Protein 5FWS (pdb70)

Solvent-accessible surface area: 13210 Å² total; per-residue (Å²): 104,84,0,12,7,16,17,2,36,32,2,120,8,93,20,45,122,5,24,121,169,92,18,108,69,6,68,82,1,45,104,1,113,135,31,77,40,10,24,132,116,51,80,138,41,96,28,13,7,16,140,29,16,61,0,10,5,32,58,30,26,1,13,8,7,0,6,42,118,114,112,73,71,58,3,48,14,93,45,23,76,2,34,20,23,52,11,7,17,62,20,121,33,138,67,39,1,2,82,36,46,62,62,97,30,117,152,0,12,0,6,56,0,0,44,51,0,48,79,91,187,39,117,27,0,0,0,18,36,0,89,11,0,46,0,0,68,25,98,46,26,138,78,51,28,133,15,43,57,52,79,2,26,44,58,0,91,34,40,116,56,4,6,0,0,5,141,18,49,0,7,0,0,40,9,97,8,3,9,65,16,27,132,25,80,53,79,47,32,19,1,10,0,0,22,0,9,28,64,2,32,57,30,81,93,2,107,3,21,0,107,4,102,57,13,61,49,0,56,0,15,18,53,24,19,49,12,130,15,66,55,0,39,0,12,0,18,13,5,122,94,112,150,48,47,22,136,17,47,22,204,45,168,21,75,164,26,43,90,13,93,42,33,25,0,18,0,51,0,67,10,24,184,125,71,83,2,44,0,0,0,0,49,0,82,2,59,148

Nearest PDB structures (foldseek):
  5fws-assembly1_A  TM=1.003E+00  e=2.140E-66  Homo sapiens
  7bzt-assembly1_E  TM=9.757E-01  e=1.439E-54  Homo sapiens
  5fwu-assembly1_A  TM=9.781E-01  e=1.259E-52  Homo sapiens
  2qql-assembly1_A  TM=8.628E-01  e=7.073E-09  Homo sapiens
  8h3u-assembly1_A  TM=4.633E-01  e=5.470E-06  Homo sapiens

Foldseek 3Di:
DQAAAQARLNHQDADQFLEPPPTAGADALCPPVVDPGHCVVPPVCQSNHDGHRGFTDRPLAAYTKGAPVVGIDHHQDPPHHHAFFPAKAFAPVVPGLADDDKDWDLQDDPLVLLVVQVVVPFFKWKFAQQTMIGGHNDPRSRVRHGDRRVQQRDARSNGRSHTGFYDRMITMGGSQAQDQEEEAADQKDKHWHHSPQPWHAAFGKGKYKQAHPPFQKKKKAWSDAKAADPQKWKFKAQQVPRHTPDIDHNPRHDDRMDMGRHRIIMIIIHHHHDDTTSTTMMMMGTHD

Structure (mmCIF, N/CA/C/O backbone):
data_5FWS
#
_entry.id   5FWS
#
_cell.length_a   50.940
_cell.length_b   50.940
_cell.length_c   188.390
_cell.angle_alpha   90.00
_cell.angle_beta   90.00
_cell.angle_gamma   120.00
#
_symmetry.space_group_name_H-M   'P 31 2 1'
#
loop_
_entity.id
_entity.type
_entity.pdbx_description
1 polymer 'KREMEN PROTEIN 1'
2 non-polymer 'SULFATE ION'
3 non-polymer 2-acetamido-2-deoxy-beta-D-glucopyranose
4 non-polymer 'CALCIUM ION'
5 water water
#
loop_
_atom_site.group_PDB
_atom_site.id
_atom_site.type_symbol
_atom_site.label_atom_id
_atom_site.label_alt_id
_atom_site.label_comp_id
_atom_site.label_asym_id
_atom_site.label_entity_id
_atom_site.label_seq_id
_atom_site.pdbx_PDB_ins_code
_atom_site.Cartn_x
_atom_site.Cartn_y
_atom_site.Cartn_z
_atom_site.occupancy
_atom_site.B_iso_or_equiv
_atom_site.auth_seq_id
_atom_site.auth_comp_id
_atom_site.auth_asym_id
_atom_site.auth_atom_id
_atom_site.pdbx_PDB_model_num
ATOM 1 N N . PRO A 1 41 ? 14.020 -15.845 -23.007 1.00 42.18 30 PRO A N 1
ATOM 2 C CA . PRO A 1 41 ? 14.891 -15.360 -21.927 1.00 37.32 30 PRO A CA 1
ATOM 3 C C . PRO A 1 41 ? 14.971 -16.405 -20.862 1.00 34.85 30 PRO A C 1
ATOM 4 O O . PRO A 1 41 ? 13.943 -16.908 -20.456 1.00 36.07 30 PRO A O 1
ATOM 8 N N . GLU A 1 42 ? 16.162 -16.694 -20.387 1.00 31.54 31 GLU A N 1
ATOM 9 C CA . GLU A 1 42 ? 16.380 -17.702 -19.364 1.00 32.45 31 GLU A CA 1
ATOM 10 C C . GLU A 1 42 ? 16.611 -17.157 -17.949 1.00 30.08 31 GLU A C 1
ATOM 11 O O . GLU A 1 42 ? 16.913 -17.962 -17.085 1.00 30.56 31 GLU A O 1
ATOM 17 N N . CYS A 1 43 ? 16.581 -15.812 -17.791 1.00 26.66 32 CYS A N 1
ATOM 18 C CA . CYS A 1 43 ? 16.929 -15.065 -16.569 1.00 26.86 32 CYS A CA 1
ATOM 19 C C . CYS A 1 43 ? 16.073 -13.869 -16.506 1.00 24.46 32 CYS A C 1
ATOM 20 O O . CYS A 1 43 ? 15.892 -13.191 -17.500 1.00 23.51 32 CYS A O 1
ATOM 23 N N . PHE A 1 44 ? 15.537 -13.615 -15.337 1.00 24.05 33 PHE A N 1
ATOM 24 C CA . PHE A 1 44 ? 14.658 -12.489 -15.119 1.00 23.20 33 PHE A CA 1
ATOM 25 C C . PHE A 1 44 ? 15.233 -11.737 -13.919 1.00 24.49 33 PHE A C 1
ATOM 26 O O . PHE A 1 44 ? 14.556 -10.932 -13.320 1.00 25.86 33 PHE A O 1
ATOM 34 N N . THR A 1 45 ? 16.441 -12.063 -13.506 1.00 22.83 34 THR A N 1
ATOM 35 C CA . THR A 1 45 ? 17.130 -11.299 -12.458 1.00 24.60 34 THR A CA 1
ATOM 36 C C . THR A 1 45 ? 18.303 -10.555 -13.046 1.00 22.30 34 THR A C 1
ATOM 37 O O . THR A 1 45 ? 18.765 -10.805 -14.153 1.00 22.07 34 THR A O 1
ATOM 41 N N . ALA A 1 46 ? 18.863 -9.640 -12.297 1.00 21.65 35 ALA A N 1
ATOM 42 C CA . ALA A 1 46 ? 19.961 -8.859 -12.870 1.00 20.18 35 ALA A CA 1
ATOM 43 C C . ALA A 1 46 ? 21.273 -9.638 -12.801 1.00 19.27 35 ALA A C 1
ATOM 44 O O . ALA A 1 46 ? 22.180 -9.327 -13.514 1.00 18.45 35 ALA A O 1
ATOM 46 N N . ASN A 1 47 ? 21.364 -10.654 -11.956 1.00 20.42 36 ASN A N 1
ATOM 47 C CA . ASN A 1 47 ? 22.636 -11.369 -11.745 1.00 20.46 36 ASN A CA 1
ATOM 48 C C . ASN A 1 47 ? 22.474 -12.804 -12.090 1.00 21.08 36 ASN A C 1
ATOM 49 O O . ASN A 1 47 ? 23.342 -13.635 -11.846 1.00 22.37 36 ASN A O 1
ATOM 54 N N . GLY A 1 48 ? 21.377 -13.120 -12.722 1.00 21.45 37 GLY A N 1
ATOM 55 C CA . GLY A 1 48 ? 21.150 -14.511 -13.182 1.00 21.55 37 GLY A CA 1
ATOM 56 C C . GLY A 1 48 ? 21.112 -15.568 -12.085 1.00 23.10 37 GLY A C 1
ATOM 57 O O . GLY A 1 48 ? 21.324 -16.708 -12.369 1.00 21.52 37 GLY A O 1
ATOM 58 N N . ALA A 1 49 ? 20.827 -15.162 -10.844 1.00 22.90 38 ALA A N 1
ATOM 59 C CA . ALA A 1 49 ? 20.613 -16.063 -9.738 1.00 25.53 38 ALA A CA 1
ATOM 60 C C . ALA A 1 49 ? 19.504 -17.095 -10.030 1.00 26.56 38 ALA A C 1
ATOM 61 O O . ALA A 1 49 ? 19.522 -18.198 -9.486 1.00 25.11 38 ALA A O 1
ATOM 63 N N . ASP A 1 50 ? 18.566 -16.714 -10.916 1.00 25.65 39 ASP A N 1
ATOM 64 C CA . ASP A 1 50 ? 17.502 -17.606 -11.333 1.00 26.70 39 ASP A CA 1
ATOM 65 C C . ASP A 1 50 ? 17.833 -18.440 -12.578 1.00 26.26 39 ASP A C 1
ATOM 66 O O . ASP A 1 50 ? 17.008 -19.229 -12.987 1.00 27.43 39 ASP A O 1
ATOM 71 N N . TYR A 1 51 ? 19.017 -18.351 -13.129 1.00 22.75 40 TYR A N 1
ATOM 72 C CA . TYR A 1 51 ? 19.332 -19.118 -14.314 1.00 24.75 40 TYR A CA 1
ATOM 73 C C . TYR A 1 51 ? 19.393 -20.637 -13.997 1.00 26.71 40 TYR A C 1
ATOM 74 O O . TYR A 1 51 ? 20.060 -21.073 -13.018 1.00 26.02 40 TYR A O 1
ATOM 83 N N . ARG A 1 52 ? 18.665 -21.406 -14.779 1.00 27.42 41 ARG A N 1
ATOM 84 C CA . ARG A 1 52 ? 18.663 -22.837 -14.604 1.00 29.24 41 ARG A CA 1
ATOM 85 C C . ARG A 1 52 ? 18.799 -23.540 -15.937 1.00 30.52 41 ARG A C 1
ATOM 86 O O . ARG A 1 52 ? 18.277 -24.641 -16.106 1.00 33.13 41 ARG A O 1
ATOM 94 N N . GLY A 1 53 ? 19.501 -22.927 -16.885 1.00 29.84 42 GLY A N 1
ATOM 95 C CA . GLY A 1 53 ? 19.719 -23.548 -18.191 1.00 31.22 42 GLY A CA 1
ATOM 96 C C . GLY A 1 53 ? 20.971 -24.427 -18.161 1.00 32.30 42 GLY A C 1
ATOM 97 O O . GLY A 1 53 ? 21.628 -24.593 -17.129 1.00 29.54 42 GLY A O 1
ATOM 98 N N . THR A 1 54 ? 21.311 -24.972 -19.308 1.00 34.85 43 THR A N 1
ATOM 99 C CA . THR A 1 54 ? 22.343 -26.018 -19.404 1.00 38.26 43 THR A CA 1
ATOM 100 C C . THR A 1 54 ? 23.674 -25.558 -19.987 1.00 37.82 43 THR A C 1
ATOM 101 O O . THR A 1 54 ? 24.433 -26.397 -20.433 1.00 40.35 43 THR A O 1
ATOM 105 N N . GLN A 1 55 ? 24.014 -24.273 -19.924 1.00 35.20 44 GLN A N 1
ATOM 106 C CA . GLN A 1 55 ? 25.327 -23.881 -20.373 1.00 36.83 44 GLN A CA 1
ATOM 107 C C . GLN A 1 55 ? 26.380 -24.318 -19.366 1.00 37.52 44 GLN A C 1
ATOM 108 O O . GLN A 1 55 ? 26.302 -24.000 -18.146 1.00 34.48 44 GLN A O 1
ATOM 114 N N . ASN A 1 56 ? 27.348 -25.070 -19.880 1.00 41.07 45 ASN A N 1
ATOM 115 C CA . ASN A 1 56 ? 28.427 -25.543 -19.069 1.00 42.60 45 ASN A CA 1
ATOM 116 C C . ASN A 1 56 ? 29.812 -25.219 -19.630 1.00 45.47 45 ASN A C 1
ATOM 117 O O . ASN A 1 56 ? 30.818 -25.898 -19.275 1.00 44.45 45 ASN A O 1
ATOM 122 N N . TRP A 1 57 ? 29.892 -24.170 -20.457 1.00 44.02 46 TRP A N 1
ATOM 123 C CA . TRP A 1 57 ? 31.199 -23.574 -20.799 1.00 45.66 46 TRP A CA 1
ATOM 124 C C . TRP A 1 57 ? 31.139 -22.145 -20.324 1.00 42.27 46 TRP A C 1
ATOM 125 O O . TRP A 1 57 ? 30.091 -21.532 -20.402 1.00 40.97 46 TRP A O 1
ATOM 136 N N . THR A 1 58 ? 32.252 -21.587 -19.865 1.00 41.62 47 THR A N 1
ATOM 137 C CA . THR A 1 58 ? 32.279 -20.156 -19.499 1.00 38.63 47 THR A CA 1
ATOM 138 C C . THR A 1 58 ? 31.901 -19.236 -20.647 1.00 39.53 47 THR A C 1
ATOM 139 O O . THR A 1 58 ? 31.386 -18.176 -20.426 1.00 40.43 47 THR A O 1
ATOM 143 N N . ALA A 1 59 ? 32.110 -19.658 -21.868 1.00 42.89 48 ALA A N 1
ATOM 144 C CA . ALA A 1 59 ? 31.678 -18.890 -23.008 1.00 47.18 48 ALA A CA 1
ATOM 145 C C . ALA A 1 59 ? 31.412 -19.887 -24.097 1.00 50.73 48 ALA A C 1
ATOM 146 O O . ALA A 1 59 ? 32.056 -20.886 -24.144 1.00 53.09 48 ALA A O 1
ATOM 148 N N . LEU A 1 60 ? 30.461 -19.609 -24.966 1.00 53.05 49 LEU A N 1
ATOM 149 C CA . LEU A 1 60 ? 30.180 -20.516 -26.058 1.00 59.73 49 LEU A CA 1
ATOM 150 C C . LEU A 1 60 ? 31.294 -20.531 -27.097 1.00 64.32 49 LEU A C 1
ATOM 151 O O . LEU A 1 60 ? 31.499 -21.529 -27.725 1.00 68.01 49 LEU A O 1
ATOM 156 N N . GLN A 1 61 ? 32.022 -19.430 -27.237 1.00 68.57 50 GLN A N 1
ATOM 157 C CA . GLN A 1 61 ? 33.214 -19.367 -28.090 1.00 75.25 50 GLN A CA 1
ATOM 158 C C . GLN A 1 61 ? 34.466 -19.095 -27.255 1.00 73.94 50 GLN A C 1
ATOM 159 O O . GLN A 1 61 ? 34.513 -18.136 -26.478 1.00 74.16 50 GLN A O 1
ATOM 165 N N . GLY A 1 62 ? 35.473 -19.933 -27.423 1.00 77.22 51 GLY A N 1
ATOM 166 C CA . GLY A 1 62 ? 36.759 -19.759 -26.755 1.00 77.60 51 GLY A CA 1
ATOM 167 C C . GLY A 1 62 ? 36.682 -19.895 -25.243 1.00 72.87 51 GLY A C 1
ATOM 168 O O . GLY A 1 62 ? 37.582 -19.435 -24.545 1.00 73.92 51 GLY A O 1
ATOM 169 N N . GLY A 1 63 ? 35.633 -20.548 -24.744 1.00 66.34 52 GLY A N 1
ATOM 170 C CA . GLY A 1 63 ? 35.440 -20.703 -23.311 1.00 60.79 52 GLY A CA 1
ATOM 171 C C . GLY A 1 63 ? 36.072 -21.935 -22.713 1.00 60.28 52 GLY A C 1
ATOM 172 O O . GLY A 1 63 ? 36.576 -22.791 -23.429 1.00 64.36 52 GLY A O 1
ATOM 173 N N . LYS A 1 64 ? 36.056 -22.028 -21.395 1.00 55.40 53 LYS A N 1
ATOM 174 C CA . LYS A 1 64 ? 36.492 -23.248 -20.721 1.00 58.83 53 LYS A CA 1
ATOM 175 C C . LYS A 1 64 ? 35.286 -24.031 -20.213 1.00 55.18 53 LYS A C 1
ATOM 176 O O . LYS A 1 64 ? 34.273 -23.429 -19.890 1.00 47.61 53 LYS A O 1
ATOM 182 N N . PRO A 1 65 ? 35.408 -25.375 -20.100 1.00 54.86 54 PRO A N 1
ATOM 183 C CA . PRO A 1 65 ? 34.303 -26.163 -19.566 1.00 52.96 54 PRO A CA 1
ATOM 184 C C . PRO A 1 65 ? 34.222 -26.040 -18.051 1.00 49.63 54 PRO A C 1
ATOM 185 O O . PRO A 1 65 ? 35.233 -25.885 -17.385 1.00 49.36 54 PRO A O 1
ATOM 189 N N . CYS A 1 66 ? 33.010 -26.128 -17.526 1.00 46.05 55 CYS A N 1
ATOM 190 C CA . CYS A 1 66 ? 32.762 -25.997 -16.104 1.00 43.92 55 CYS A CA 1
ATOM 191 C C . CYS A 1 66 ? 32.968 -27.313 -15.400 1.00 44.71 55 CYS A C 1
ATOM 192 O O . CYS A 1 66 ? 32.650 -28.357 -15.945 1.00 44.36 55 CYS A O 1
ATOM 195 N N . LEU A 1 67 ? 33.445 -27.235 -14.164 1.00 42.80 56 LEU A N 1
ATOM 196 C CA . LEU A 1 67 ? 33.419 -28.386 -13.285 1.00 44.03 56 LEU A CA 1
ATOM 197 C C . LEU A 1 67 ? 32.041 -28.760 -12.740 1.00 42.88 56 LEU A C 1
ATOM 198 O O . LEU A 1 67 ? 31.132 -27.925 -12.597 1.00 39.11 56 LEU A O 1
ATOM 203 N N . PHE A 1 68 ? 31.902 -30.025 -12.375 1.00 44.74 57 PHE A N 1
ATOM 204 C CA . PHE A 1 68 ? 30.673 -30.509 -11.770 1.00 45.08 57 PHE A CA 1
ATOM 205 C C . PHE A 1 68 ? 30.548 -30.055 -10.309 1.00 44.22 57 PHE A C 1
ATOM 206 O O . PHE A 1 68 ? 31.435 -30.283 -9.497 1.00 45.07 57 PHE A O 1
ATOM 214 N N . TRP A 1 69 ? 29.403 -29.487 -9.972 1.00 42.23 58 TRP A N 1
ATOM 215 C CA . TRP A 1 69 ? 29.105 -29.072 -8.595 1.00 42.27 58 TRP A CA 1
ATOM 216 C C . TRP A 1 69 ? 29.044 -30.196 -7.583 1.00 45.91 58 TRP A C 1
ATOM 217 O O . TRP A 1 69 ? 29.213 -29.944 -6.414 1.00 44.97 58 TRP A O 1
ATOM 228 N N . ASN A 1 70 ? 28.752 -31.420 -8.016 1.00 48.84 59 ASN A N 1
ATOM 229 C CA . ASN A 1 70 ? 28.829 -32.591 -7.112 1.00 54.34 59 ASN A CA 1
ATOM 230 C C . ASN A 1 70 ? 30.237 -33.191 -7.030 1.00 57.11 59 ASN A C 1
ATOM 231 O O . ASN A 1 70 ? 30.421 -34.296 -6.497 1.00 61.76 59 ASN A O 1
ATOM 236 N N . GLU A 1 71 ? 31.247 -32.509 -7.542 1.00 55.78 60 GLU A N 1
ATOM 237 C CA . GLU A 1 71 ? 32.603 -32.862 -7.134 1.00 59.89 60 GLU A CA 1
ATOM 238 C C . GLU A 1 71 ? 33.499 -31.711 -6.775 1.00 57.15 60 GLU A C 1
ATOM 239 O O . GLU A 1 71 ? 34.685 -31.900 -6.616 1.00 58.79 60 GLU A O 1
ATOM 245 N N . THR A 1 72 ? 32.948 -30.531 -6.555 1.00 53.40 61 THR A N 1
ATOM 246 C CA . THR A 1 72 ? 33.803 -29.395 -6.193 1.00 52.77 61 THR A CA 1
ATOM 247 C C . THR A 1 72 ? 34.007 -29.205 -4.686 1.00 54.42 61 THR A C 1
ATOM 248 O O . THR A 1 72 ? 33.797 -28.113 -4.141 1.00 51.43 61 THR A O 1
ATOM 252 N N . PHE A 1 73 ? 34.448 -30.281 -4.037 1.00 60.19 62 PHE A N 1
ATOM 253 C CA . PHE A 1 73 ? 34.531 -30.361 -2.563 1.00 64.92 62 PHE A CA 1
ATOM 254 C C . PHE A 1 73 ? 35.596 -29.473 -1.879 1.00 63.81 62 PHE A C 1
ATOM 255 O O . PHE A 1 73 ? 35.409 -29.034 -0.750 1.00 64.96 62 PHE A O 1
ATOM 263 N N . GLN A 1 74 ? 36.672 -29.162 -2.576 1.00 64.64 63 GLN A N 1
ATOM 264 C CA . GLN A 1 74 ? 37.611 -28.097 -2.136 1.00 65.13 63 GLN A CA 1
ATOM 265 C C . GLN A 1 74 ? 36.929 -26.743 -1.952 1.00 60.45 63 GLN A C 1
ATOM 266 O O . GLN A 1 74 ? 37.352 -25.877 -1.161 1.00 59.58 63 GLN A O 1
ATOM 272 N N . HIS A 1 75 ? 35.920 -26.526 -2.777 1.00 55.52 64 HIS A N 1
ATOM 273 C CA . HIS A 1 75 ? 35.384 -25.187 -2.914 1.00 51.58 64 HIS A CA 1
ATOM 274 C C . HIS A 1 75 ? 34.191 -24.960 -1.996 1.00 49.71 64 HIS A C 1
ATOM 275 O O . HIS A 1 75 ? 33.565 -25.892 -1.528 1.00 49.26 64 HIS A O 1
ATOM 282 N N . PRO A 1 76 ? 33.874 -23.702 -1.745 1.00 48.25 65 PRO A N 1
ATOM 283 C CA . PRO A 1 76 ? 32.771 -23.403 -0.863 1.00 48.47 65 PRO A CA 1
ATOM 284 C C . PRO A 1 76 ? 31.435 -23.917 -1.393 1.00 46.94 65 PRO A C 1
ATOM 285 O O . PRO A 1 76 ? 30.520 -24.231 -0.623 1.00 48.20 65 PRO A O 1
ATOM 289 N N . TYR A 1 77 ? 31.315 -23.966 -2.711 1.00 44.53 66 TYR A N 1
ATOM 290 C CA . TYR A 1 77 ? 30.040 -24.262 -3.334 1.00 43.27 66 TYR A CA 1
ATOM 291 C C . TYR A 1 77 ? 30.042 -25.644 -3.991 1.00 44.75 66 TYR A C 1
ATOM 292 O O . TYR A 1 77 ? 30.849 -25.903 -4.883 1.00 44.63 66 TYR A O 1
ATOM 301 N N . ASN A 1 78 ? 29.175 -26.533 -3.479 1.00 45.52 67 ASN A N 1
ATOM 302 C CA . ASN A 1 78 ? 29.054 -27.886 -3.983 1.00 47.59 67 ASN A CA 1
ATOM 303 C C . ASN A 1 78 ? 27.782 -28.564 -3.399 1.00 50.84 67 ASN A C 1
ATOM 304 O O . ASN A 1 78 ? 27.178 -28.049 -2.457 1.00 54.21 67 ASN A O 1
ATOM 309 N N . THR A 1 79 ? 27.394 -29.722 -3.918 1.00 52.33 68 THR A N 1
ATOM 310 C CA . THR A 1 79 ? 26.068 -30.311 -3.593 1.00 54.88 68 THR A CA 1
ATOM 311 C C . THR A 1 79 ? 25.979 -30.852 -2.151 1.00 61.96 68 THR A C 1
ATOM 312 O O . THR A 1 79 ? 24.881 -31.054 -1.612 1.00 65.86 68 THR A O 1
ATOM 316 N N . LEU A 1 80 ? 27.133 -31.083 -1.529 1.00 63.91 69 LEU A N 1
ATOM 317 C CA . LEU A 1 80 ? 27.163 -31.506 -0.162 1.00 69.28 69 LEU A CA 1
ATOM 318 C C . LEU A 1 80 ? 26.960 -30.428 0.867 1.00 71.62 69 LEU A C 1
ATOM 319 O O . LEU A 1 80 ? 26.360 -30.681 1.888 1.00 72.73 69 LEU A O 1
ATOM 324 N N . LYS A 1 81 ? 27.433 -29.220 0.612 1.00 73.42 70 LYS A N 1
ATOM 325 C CA . LYS A 1 81 ? 27.027 -28.092 1.443 1.00 78.16 70 LYS A CA 1
ATOM 326 C C . LYS A 1 81 ? 25.546 -27.709 1.158 1.00 74.00 70 LYS A C 1
ATOM 327 O O . LYS A 1 81 ? 24.839 -27.312 2.074 1.00 72.94 70 LYS A O 1
ATOM 333 N N . TYR A 1 82 ? 25.054 -27.848 -0.070 1.00 68.58 71 TYR A N 1
ATOM 334 C CA . TYR A 1 82 ? 23.670 -27.426 -0.352 1.00 69.82 71 TYR A CA 1
ATOM 335 C C . TYR A 1 82 ? 22.763 -28.556 -0.832 1.00 69.68 71 TYR A C 1
ATOM 336 O O . TYR A 1 82 ? 22.220 -28.504 -1.913 1.00 69.10 71 TYR A O 1
ATOM 345 N N . PRO A 1 83 ? 22.536 -29.560 0.024 1.00 76.52 72 PRO A N 1
ATOM 346 C CA . PRO A 1 83 ? 21.444 -30.481 -0.283 1.00 78.53 72 PRO A CA 1
ATOM 347 C C . PRO A 1 83 ? 20.178 -29.663 -0.487 1.00 79.03 72 PRO A C 1
ATOM 348 O O . PRO A 1 83 ? 20.224 -28.432 -0.324 1.00 84.43 72 PRO A O 1
ATOM 352 N N . ASN A 1 84 ? 19.066 -30.296 -0.841 1.00 78.12 73 ASN A N 1
ATOM 353 C CA . ASN A 1 84 ? 17.849 -29.533 -1.264 1.00 76.33 73 ASN A CA 1
ATOM 354 C C . ASN A 1 84 ? 18.003 -28.677 -2.545 1.00 70.50 73 ASN A C 1
ATOM 355 O O . ASN A 1 84 ? 17.172 -27.812 -2.782 1.00 69.88 73 ASN A O 1
ATOM 360 N N . GLY A 1 85 ? 19.063 -28.869 -3.326 1.00 66.59 74 GLY A N 1
ATOM 361 C CA . GLY A 1 85 ? 19.268 -28.105 -4.565 1.00 62.66 74 GLY A CA 1
ATOM 362 C C . GLY A 1 85 ? 19.301 -26.571 -4.555 1.00 58.46 74 GLY A C 1
ATOM 363 O O . GLY A 1 85 ? 19.018 -25.950 -5.584 1.00 53.50 74 GLY A O 1
ATOM 364 N N . GLU A 1 86 ? 19.706 -25.960 -3.440 1.00 59.52 75 GLU A N 1
ATOM 365 C CA . GLU A 1 86 ? 19.624 -24.498 -3.276 1.00 57.95 75 GLU A CA 1
ATOM 366 C C . GLU A 1 86 ? 20.539 -23.766 -4.280 1.00 52.58 75 GLU A C 1
ATOM 367 O O . GLU A 1 86 ? 21.648 -24.203 -4.549 1.00 50.29 75 GLU A O 1
ATOM 373 N N . GLY A 1 87 ? 20.031 -22.662 -4.823 1.00 48.16 76 GLY A N 1
ATOM 374 C CA . GLY A 1 87 ? 20.634 -21.945 -5.912 1.00 44.44 76 GLY A CA 1
ATOM 375 C C . GLY A 1 87 ? 20.840 -22.746 -7.191 1.00 42.60 76 GLY A C 1
ATOM 376 O O . GLY A 1 87 ? 21.665 -22.375 -8.048 1.00 37.81 76 GLY A O 1
ATOM 377 N N . GLY A 1 88 ? 20.114 -23.848 -7.325 1.00 42.80 77 GLY A N 1
ATOM 378 C CA . GLY A 1 88 ? 20.229 -24.701 -8.505 1.00 41.87 77 GLY A CA 1
ATOM 379 C C . GLY A 1 88 ? 21.474 -25.553 -8.661 1.00 40.49 77 GLY A C 1
ATOM 380 O O . GLY A 1 88 ? 21.818 -25.934 -9.782 1.00 37.18 77 GLY A O 1
ATOM 381 N N . LEU A 1 89 ? 22.156 -25.893 -7.564 1.00 40.54 78 LEU A N 1
ATOM 382 C CA . LEU A 1 89 ? 23.293 -26.763 -7.724 1.00 41.09 78 LEU A CA 1
ATOM 383 C C . LEU A 1 89 ? 22.725 -28.147 -7.724 1.00 44.06 78 LEU A C 1
ATOM 384 O O . LEU A 1 89 ? 21.716 -28.383 -7.079 1.00 46.32 78 LEU A O 1
ATOM 389 N N . GLY A 1 90 ? 23.366 -29.042 -8.453 1.00 44.57 79 GLY A N 1
ATOM 390 C CA . GLY A 1 90 ? 22.975 -30.447 -8.525 1.00 46.55 79 GLY A CA 1
ATOM 391 C C . GLY A 1 90 ? 24.098 -31.192 -9.216 1.00 47.50 79 GLY A C 1
ATOM 392 O O . GLY A 1 90 ? 25.266 -30.725 -9.297 1.00 44.44 79 GLY A O 1
ATOM 393 N N . GLU A 1 91 ? 23.729 -32.338 -9.753 1.00 50.27 80 GLU A N 1
ATOM 394 C CA . GLU A 1 91 ? 24.667 -33.261 -10.324 1.00 53.92 80 GLU A CA 1
ATOM 395 C C . GLU A 1 91 ? 24.902 -32.924 -11.776 1.00 50.67 80 GLU A C 1
ATOM 396 O O . GLU A 1 91 ? 24.645 -33.722 -12.662 1.00 54.61 80 GLU A O 1
ATOM 402 N N . HIS A 1 92 ? 25.462 -31.734 -11.971 1.00 47.54 81 HIS A N 1
ATOM 403 C CA . HIS A 1 92 ? 25.751 -31.180 -13.283 1.00 44.17 81 HIS A CA 1
ATOM 404 C C . HIS A 1 92 ? 26.895 -30.188 -13.171 1.00 41.36 81 HIS A C 1
ATOM 405 O O . HIS A 1 92 ? 27.360 -29.891 -12.050 1.00 39.19 81 HIS A O 1
ATOM 412 N N . ASN A 1 93 ? 27.316 -29.674 -14.338 1.00 40.59 82 ASN A N 1
ATOM 413 C CA . ASN A 1 93 ? 28.350 -28.629 -14.455 1.00 39.67 82 ASN A CA 1
ATOM 414 C C . ASN A 1 93 ? 27.848 -27.329 -15.132 1.00 36.65 82 ASN A C 1
ATOM 415 O O . ASN A 1 93 ? 28.534 -26.658 -15.898 1.00 35.45 82 ASN A O 1
ATOM 420 N N . TYR A 1 94 ? 26.614 -26.993 -14.853 1.00 36.42 83 TYR A N 1
ATOM 421 C CA . TYR A 1 94 ? 26.001 -25.865 -15.492 1.00 34.05 83 TYR A CA 1
ATOM 422 C C . TYR A 1 94 ? 26.273 -24.584 -14.730 1.00 30.83 83 TYR A C 1
ATOM 423 O O . TYR A 1 94 ? 26.334 -24.560 -13.498 1.00 28.59 83 TYR A O 1
ATOM 432 N N . CYS A 1 95 ? 26.437 -23.516 -15.478 1.00 30.21 84 CYS A N 1
ATOM 433 C CA . CYS A 1 95 ? 26.668 -22.198 -14.872 1.00 30.01 84 CYS A CA 1
ATOM 434 C C . CYS A 1 95 ? 25.548 -21.887 -13.895 1.00 26.61 84 CYS A C 1
ATOM 435 O O . CYS A 1 95 ? 24.364 -22.150 -14.193 1.00 29.19 84 CYS A O 1
ATOM 438 N N . ARG A 1 96 ? 25.912 -21.318 -12.767 1.00 23.74 85 ARG A N 1
ATOM 439 C CA . ARG A 1 96 ? 24.955 -20.988 -11.749 1.00 23.36 85 ARG A CA 1
ATOM 440 C C . ARG A 1 96 ? 25.482 -19.801 -10.942 1.00 23.17 85 ARG A C 1
ATOM 441 O O . ARG A 1 96 ? 26.646 -19.356 -11.127 1.00 22.76 85 ARG A O 1
ATOM 449 N N . ASN A 1 97 ? 24.655 -19.257 -10.065 1.00 24.16 86 ASN A N 1
ATOM 450 C CA . ASN A 1 97 ? 25.073 -18.107 -9.250 1.00 24.63 86 ASN A CA 1
ATOM 451 C C . ASN A 1 97 ? 24.485 -18.309 -7.860 1.00 26.42 86 ASN A C 1
ATOM 452 O O . ASN A 1 97 ? 23.484 -17.700 -7.483 1.00 25.93 86 ASN A O 1
ATOM 457 N N . PRO A 1 98 ? 25.094 -19.192 -7.096 1.00 28.54 87 PRO A N 1
ATOM 458 C CA . PRO A 1 98 ? 24.534 -19.531 -5.792 1.00 29.92 87 PRO A CA 1
ATOM 459 C C . PRO A 1 98 ? 24.948 -18.607 -4.637 1.00 32.23 87 PRO A C 1
ATOM 460 O O . PRO A 1 98 ? 24.332 -18.656 -3.555 1.00 34.63 87 PRO A O 1
ATOM 464 N N . ASP A 1 99 ? 25.974 -17.787 -4.831 1.00 30.32 88 ASP A N 1
ATOM 465 C CA . ASP A 1 99 ? 26.564 -16.977 -3.779 1.00 32.00 88 ASP A CA 1
ATOM 466 C C . ASP A 1 99 ? 26.278 -15.510 -3.911 1.00 31.85 88 ASP A C 1
ATOM 467 O O . ASP A 1 99 ? 27.015 -14.696 -3.383 1.00 35.03 88 ASP A O 1
ATOM 472 N N . GLY A 1 100 ? 25.323 -15.154 -4.722 1.00 31.83 89 GLY A N 1
ATOM 473 C CA . GLY A 1 100 ? 25.012 -13.747 -4.966 1.00 34.04 89 GLY A CA 1
ATOM 474 C C . GLY A 1 100 ? 26.167 -12.981 -5.576 1.00 32.88 89 GLY A C 1
ATOM 475 O O . GLY A 1 100 ? 26.521 -11.876 -5.145 1.00 31.29 89 GLY A O 1
ATOM 476 N N . ASP A 1 101 ? 26.776 -13.568 -6.582 1.00 29.79 90 ASP A N 1
ATOM 477 C CA . ASP A 1 101 ? 27.712 -12.804 -7.367 1.00 26.12 90 ASP A CA 1
ATOM 478 C C . ASP A 1 101 ? 26.876 -12.072 -8.420 1.00 25.17 90 ASP A C 1
ATOM 479 O O . ASP A 1 101 ? 25.606 -12.130 -8.405 1.00 24.48 90 ASP A O 1
ATOM 484 N N . VAL A 1 102 ? 27.559 -11.373 -9.317 1.00 22.29 91 VAL A N 1
ATOM 485 C CA . VAL A 1 102 ? 26.910 -10.413 -10.212 1.00 20.36 91 VAL A CA 1
ATOM 486 C C . VAL A 1 102 ? 26.422 -11.077 -11.463 1.00 20.23 91 VAL A C 1
ATOM 487 O O . VAL A 1 102 ? 25.725 -10.431 -12.217 1.00 17.15 91 VAL A O 1
ATOM 491 N N . SER A 1 103 ? 26.767 -12.334 -11.658 1.00 19.02 92 SER A N 1
ATOM 492 C CA . SER A 1 103 ? 26.436 -13.048 -12.840 1.00 22.16 92 SER A CA 1
ATOM 493 C C . SER A 1 103 ? 26.698 -14.501 -12.577 1.00 21.76 92 SER A C 1
ATOM 494 O O . SER A 1 103 ? 27.450 -14.828 -11.627 1.00 21.10 92 SER A O 1
ATOM 497 N N . PRO A 1 104 ? 26.066 -15.392 -13.381 1.00 21.61 93 PRO A N 1
ATOM 498 C CA . PRO A 1 104 ? 26.393 -16.785 -13.238 1.00 22.37 93 PRO A CA 1
ATOM 499 C C . PRO A 1 104 ? 27.857 -17.079 -13.571 1.00 24.02 93 PRO A C 1
ATOM 500 O O . PRO A 1 104 ? 28.516 -16.283 -14.274 1.00 24.05 93 PRO A O 1
ATOM 504 N N . TRP A 1 105 ? 28.334 -18.213 -13.038 1.00 23.38 94 TRP A N 1
ATOM 505 C CA . TRP A 1 105 ? 29.740 -18.548 -13.067 1.00 25.01 94 TRP A CA 1
ATOM 506 C C . TRP A 1 105 ? 29.909 -20.015 -12.861 1.00 25.75 94 TRP A C 1
ATOM 507 O O . TRP A 1 105 ? 28.967 -20.702 -12.567 1.00 25.87 94 TRP A O 1
ATOM 518 N N . CYS A 1 106 ? 31.104 -20.523 -13.046 1.00 28.99 95 CYS A N 1
ATOM 519 C CA . CYS A 1 106 ? 31.366 -21.900 -12.650 1.00 30.99 95 CYS A CA 1
ATOM 520 C C . CYS A 1 106 ? 32.802 -22.092 -12.319 1.00 33.75 95 CYS A C 1
ATOM 521 O O . CYS A 1 106 ? 33.694 -21.264 -12.693 1.00 32.57 95 CYS A O 1
ATOM 524 N N . TYR A 1 107 ? 33.047 -23.176 -11.579 1.00 33.42 96 TYR A N 1
ATOM 525 C CA . TYR A 1 107 ? 34.421 -23.558 -11.275 1.00 35.96 96 TYR A CA 1
ATOM 526 C C . TYR A 1 107 ? 35.051 -24.115 -12.533 1.00 37.68 96 TYR A C 1
ATOM 527 O O . TYR A 1 107 ? 34.406 -24.780 -13.321 1.00 38.90 96 TYR A O 1
ATOM 536 N N . VAL A 1 108 ? 36.279 -23.692 -12.766 1.00 38.88 97 VAL A N 1
ATOM 537 C CA . VAL A 1 108 ? 37.090 -24.225 -13.817 1.00 41.42 97 VAL A CA 1
ATOM 538 C C . VAL A 1 108 ? 38.358 -24.741 -13.137 1.00 42.85 97 VAL A C 1
ATOM 539 O O . VAL A 1 108 ? 38.978 -25.502 -13.748 1.00 44.16 97 VAL A O 1
ATOM 543 N N . GLY A 1 114 ? 46.358 -19.195 -9.771 1.00 74.32 103 GLY A N 1
ATOM 544 C CA . GLY A 1 114 ? 45.109 -19.917 -9.620 1.00 72.49 103 GLY A CA 1
ATOM 545 C C . GLY A 1 114 ? 43.850 -19.124 -9.965 1.00 69.17 103 GLY A C 1
ATOM 546 O O . GLY A 1 114 ? 43.322 -18.360 -9.137 1.00 67.68 103 GLY A O 1
ATOM 547 N N . VAL A 1 115 ? 43.344 -19.311 -11.186 1.00 67.45 104 VAL A N 1
ATOM 548 C CA . VAL A 1 115 ? 41.993 -18.840 -11.506 1.00 65.69 104 VAL A CA 1
ATOM 549 C C . VAL A 1 115 ? 41.104 -20.071 -11.512 1.00 62.99 104 VAL A C 1
ATOM 550 O O . VAL A 1 115 ? 41.097 -20.852 -12.445 1.00 66.67 104 VAL A O 1
ATOM 554 N N . TYR A 1 116 ? 40.343 -20.255 -10.468 1.00 57.24 105 TYR A N 1
ATOM 555 C CA . TYR A 1 116 ? 39.745 -21.516 -10.336 1.00 54.69 105 TYR A CA 1
ATOM 556 C C . TYR A 1 116 ? 38.257 -21.344 -10.662 1.00 46.80 105 TYR A C 1
ATOM 557 O O . TYR A 1 116 ? 37.553 -22.336 -10.785 1.00 42.80 105 TYR A O 1
ATOM 566 N N . TRP A 1 117 ? 37.779 -20.109 -10.876 1.00 43.18 106 TRP A N 1
ATOM 567 C CA . TRP A 1 117 ? 36.421 -19.952 -11.392 1.00 39.07 106 TRP A CA 1
ATOM 568 C C . TRP A 1 117 ? 36.309 -18.757 -12.287 1.00 38.62 106 TRP A C 1
ATOM 569 O O . TRP A 1 117 ? 37.057 -17.813 -12.178 1.00 39.28 106 TRP A O 1
ATOM 580 N N . LYS A 1 118 ? 35.307 -18.793 -13.142 1.00 37.58 107 LYS A N 1
ATOM 581 C CA . LYS A 1 118 ? 35.083 -17.710 -14.062 1.00 37.02 107 LYS A CA 1
ATOM 582 C C . LYS A 1 118 ? 33.600 -17.451 -14.266 1.00 31.08 107 LYS A C 1
ATOM 583 O O . LYS A 1 118 ? 32.776 -18.347 -14.149 1.00 29.27 107 LYS A O 1
ATOM 589 N N . TYR A 1 119 ? 33.278 -16.213 -14.586 1.00 29.58 108 TYR A N 1
ATOM 590 C CA . TYR A 1 119 ? 31.908 -15.883 -15.001 1.00 28.19 108 TYR A CA 1
ATOM 591 C C . TYR A 1 119 ? 31.604 -16.533 -16.327 1.00 28.79 108 TYR A C 1
ATOM 592 O O . TYR A 1 119 ? 32.457 -16.648 -17.172 1.00 31.91 108 TYR A O 1
ATOM 601 N N . CYS A 1 120 ? 30.347 -16.892 -16.515 1.00 27.60 109 CYS A N 1
ATOM 602 C CA . CYS A 1 120 ? 29.877 -17.398 -17.786 1.00 29.72 109 CYS A CA 1
ATOM 603 C C . CYS A 1 120 ? 29.201 -16.286 -18.568 1.00 29.52 109 CYS A C 1
ATOM 604 O O . CYS A 1 120 ? 28.461 -15.504 -18.034 1.00 28.98 109 CYS A O 1
ATOM 607 N N . GLU A 1 121 ? 29.423 -16.313 -19.852 1.00 32.16 110 GLU A N 1
ATOM 608 C CA . GLU A 1 121 ? 28.867 -15.350 -20.728 1.00 35.34 110 GLU A CA 1
ATOM 609 C C . GLU A 1 121 ? 27.762 -16.093 -21.398 1.00 33.66 110 GLU A C 1
ATOM 610 O O . GLU A 1 121 ? 27.989 -16.916 -22.259 1.00 33.70 110 GLU A O 1
ATOM 616 N N . ILE A 1 122 ? 26.543 -15.825 -20.974 1.00 31.35 111 ILE A N 1
ATOM 617 C CA . ILE A 1 122 ? 25.386 -16.626 -21.405 1.00 31.76 111 ILE A CA 1
ATOM 618 C C . ILE A 1 122 ? 24.447 -15.674 -22.140 1.00 32.03 111 ILE A C 1
ATOM 619 O O . ILE A 1 122 ? 23.710 -14.888 -21.540 1.00 28.79 111 ILE A O 1
ATOM 624 N N . PRO A 1 123 ? 24.447 -15.732 -23.452 1.00 36.62 112 PRO A N 1
ATOM 625 C CA . PRO A 1 123 ? 23.638 -14.776 -24.209 1.00 38.07 112 PRO A CA 1
ATOM 626 C C . PRO A 1 123 ? 22.163 -14.707 -23.839 1.00 35.13 112 PRO A C 1
ATOM 627 O O . PRO A 1 123 ? 21.623 -13.618 -23.726 1.00 36.06 112 PRO A O 1
ATOM 631 N N . ALA A 1 124 ? 21.521 -15.840 -23.586 1.00 35.66 113 ALA A N 1
ATOM 632 C CA . ALA A 1 124 ? 20.089 -15.850 -23.183 1.00 35.79 113 ALA A CA 1
ATOM 633 C C . ALA A 1 124 ? 19.810 -15.422 -21.780 1.00 33.60 113 ALA A C 1
ATOM 634 O O . ALA A 1 124 ? 18.646 -15.243 -21.391 1.00 34.31 113 ALA A O 1
ATOM 636 N N . CYS A 1 125 ? 20.850 -15.257 -20.986 1.00 28.17 114 CYS A N 1
ATOM 637 C CA . CYS A 1 125 ? 20.634 -14.877 -19.631 1.00 28.77 114 CYS A CA 1
ATOM 638 C C . CYS A 1 125 ? 20.827 -13.397 -19.553 1.00 26.84 114 CYS A C 1
ATOM 639 O O . CYS A 1 125 ? 21.883 -12.894 -19.178 1.00 26.04 114 CYS A O 1
ATOM 642 N N . GLN A 1 126 ? 19.774 -12.666 -19.804 1.00 23.61 115 GLN A N 1
ATOM 643 C CA . GLN A 1 126 ? 19.876 -11.203 -19.756 1.00 22.30 115 GLN A CA 1
ATOM 644 C C . GLN A 1 126 ? 18.467 -10.779 -19.483 1.00 21.54 115 GLN A C 1
ATOM 645 O O . GLN A 1 126 ? 17.579 -10.961 -20.294 1.00 20.87 115 GLN A O 1
ATOM 651 N N . MET A 1 127 ? 18.240 -10.241 -18.318 1.00 18.83 116 MET A N 1
ATOM 652 C CA . MET A 1 127 ? 16.842 -10.026 -17.988 1.00 21.09 116 MET A CA 1
ATOM 653 C C . MET A 1 127 ? 16.195 -9.036 -18.967 1.00 21.04 116 MET A C 1
ATOM 654 O O . MET A 1 127 ? 16.798 -8.013 -19.330 1.00 21.64 116 MET A O 1
ATOM 659 N N . PRO A 1 128 ? 14.929 -9.265 -19.338 1.00 23.08 117 PRO A N 1
ATOM 660 C CA . PRO A 1 128 ? 14.187 -8.242 -20.054 1.00 24.15 117 PRO A CA 1
ATOM 661 C C . PRO A 1 128 ? 14.260 -6.837 -19.414 1.00 23.44 117 PRO A C 1
ATOM 662 O O . PRO A 1 128 ? 14.112 -6.667 -18.223 1.00 23.41 117 PRO A O 1
ATOM 666 N N . GLY A 1 129 ? 14.560 -5.833 -20.200 1.00 19.17 118 GLY A N 1
ATOM 667 C CA . GLY A 1 129 ? 14.926 -4.499 -19.714 1.00 18.73 118 GLY A CA 1
ATOM 668 C C . GLY A 1 129 ? 16.380 -4.192 -19.426 1.00 18.11 118 GLY A C 1
ATOM 669 O O . GLY A 1 129 ? 16.660 -3.050 -19.226 1.00 18.26 118 GLY A O 1
ATOM 670 N N . ASN A 1 130 ? 17.291 -5.190 -19.331 1.00 17.65 119 ASN A N 1
ATOM 671 C CA . ASN A 1 130 ? 18.734 -4.969 -19.384 1.00 18.49 119 ASN A CA 1
ATOM 672 C C . ASN A 1 130 ? 19.032 -5.032 -20.878 1.00 18.51 119 ASN A C 1
ATOM 673 O O . ASN A 1 130 ? 18.832 -6.063 -21.517 1.00 17.22 119 ASN A O 1
ATOM 678 N N . LEU A 1 131 ? 19.366 -3.875 -21.423 1.00 19.11 120 LEU A N 1
ATOM 679 C CA . LEU A 1 131 ? 19.522 -3.711 -22.855 1.00 20.67 120 LEU A CA 1
ATOM 680 C C . LEU A 1 131 ? 20.926 -4.053 -23.334 1.00 21.22 120 LEU A C 1
ATOM 681 O O . LEU A 1 131 ? 21.223 -4.059 -24.551 1.00 21.35 120 LEU A O 1
ATOM 686 N N . GLY A 1 132 ? 21.816 -4.264 -22.383 1.00 18.96 121 GLY A N 1
ATOM 687 C CA . GLY A 1 132 ? 23.151 -4.713 -22.653 1.00 20.15 121 GLY A CA 1
ATOM 688 C C . GLY A 1 132 ? 24.282 -3.928 -21.998 1.00 18.27 121 GLY A C 1
ATOM 689 O O . GLY A 1 132 ? 24.065 -2.964 -21.281 1.00 20.19 121 GLY A O 1
ATOM 690 N N . CYS A 1 133 ? 25.488 -4.353 -22.312 1.00 18.46 122 CYS A N 1
ATOM 691 C CA . CYS A 1 133 ? 26.728 -3.745 -21.914 1.00 18.34 122 CYS A CA 1
ATOM 692 C C . CYS A 1 133 ? 27.333 -3.111 -23.128 1.00 18.60 122 CYS A C 1
ATOM 693 O O . CYS A 1 133 ? 27.503 -3.773 -24.155 1.00 19.83 122 CYS A O 1
ATOM 696 N N . TYR A 1 134 ? 27.681 -1.836 -23.010 1.00 18.84 123 TYR A N 1
ATOM 697 C CA . TYR A 1 134 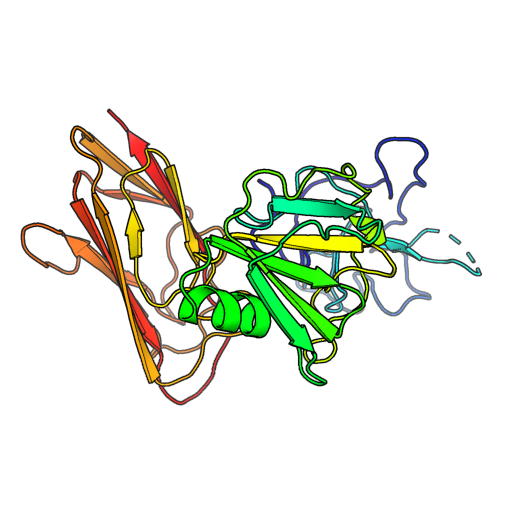? 28.189 -1.049 -24.110 1.00 19.83 123 TYR A CA 1
ATOM 698 C C . TYR A 1 134 ? 29.461 -0.304 -23.731 1.00 20.30 123 TYR A C 1
ATOM 699 O O . TYR A 1 134 ? 29.749 -0.066 -22.568 1.00 19.86 123 TYR A O 1
ATOM 708 N N . LYS A 1 135 ? 30.243 0.003 -24.748 1.00 20.66 124 LYS A N 1
ATOM 709 C CA . LYS A 1 135 ? 31.533 0.718 -24.610 1.00 23.13 124 LYS A CA 1
ATOM 710 C C . LYS A 1 135 ? 31.210 2.214 -24.420 1.00 24.40 124 LYS A C 1
ATOM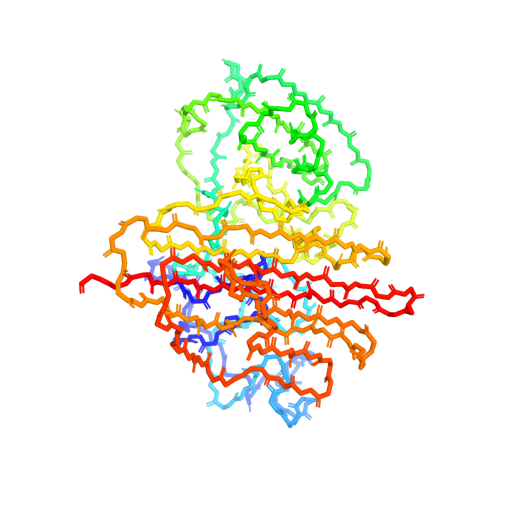 711 O O . LYS A 1 135 ? 30.187 2.710 -24.901 1.00 24.21 124 LYS A O 1
ATOM 717 N N . ASP A 1 136 ? 32.035 2.888 -23.638 1.00 26.23 125 ASP A N 1
ATOM 718 C CA . ASP A 1 136 ? 31.915 4.331 -23.412 1.00 29.71 125 ASP A CA 1
ATOM 719 C C . ASP A 1 136 ? 33.270 4.928 -23.656 1.00 32.97 125 ASP A C 1
ATOM 720 O O . ASP A 1 136 ? 34.147 4.787 -22.856 1.00 35.15 125 ASP A O 1
ATOM 725 N N . HIS A 1 137 ? 33.429 5.630 -24.763 1.00 33.99 126 HIS A N 1
ATOM 726 C CA . HIS A 1 137 ? 34.727 6.133 -25.170 1.00 38.71 126 HIS A CA 1
ATOM 727 C C . HIS A 1 137 ? 34.823 7.587 -24.891 1.00 41.52 126 HIS A C 1
ATOM 728 O O . HIS A 1 137 ? 35.711 8.239 -25.369 1.00 46.49 126 HIS A O 1
ATOM 735 N N . GLY A 1 138 ? 33.854 8.143 -24.216 1.00 43.18 127 GLY A N 1
ATOM 736 C CA . GLY A 1 138 ? 34.131 9.387 -23.595 1.00 49.05 127 GLY A CA 1
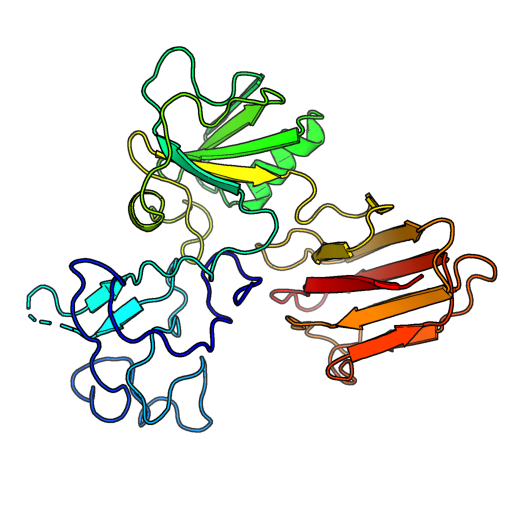ATOM 737 C C . GLY A 1 138 ? 33.364 10.598 -24.023 1.00 52.43 127 GLY A C 1
ATOM 738 O O . GLY A 1 138 ? 32.735 11.231 -23.191 1.00 61.14 127 GLY A O 1
ATOM 739 N N . ASN A 1 139 ? 33.444 11.000 -25.268 1.00 53.56 128 ASN A N 1
ATOM 740 C CA . ASN A 1 139 ? 32.919 12.321 -25.610 1.00 58.31 128 ASN A CA 1
ATOM 741 C C . ASN A 1 139 ? 32.401 12.316 -26.999 1.00 56.66 128 ASN A C 1
ATOM 742 O O . ASN A 1 139 ? 33.200 12.329 -27.898 1.00 59.56 128 ASN A O 1
ATOM 747 N N . PRO A 1 140 ? 31.097 12.346 -27.214 1.00 54.56 129 PRO A N 1
ATOM 748 C CA . PRO A 1 140 ? 30.108 12.374 -26.161 1.00 53.38 129 PRO A CA 1
ATOM 749 C C . PRO A 1 140 ? 29.841 11.015 -25.620 1.00 48.66 129 PRO A C 1
ATOM 750 O O . PRO A 1 140 ? 30.081 10.007 -26.315 1.00 46.30 129 PRO A O 1
ATOM 754 N N . PRO A 1 141 ? 29.302 10.979 -24.400 1.00 46.44 130 PRO A N 1
ATOM 755 C CA . PRO A 1 141 ? 28.942 9.739 -23.787 1.00 41.50 130 PRO A CA 1
ATOM 756 C C . PRO A 1 141 ? 27.767 9.073 -24.439 1.00 37.83 130 PRO A C 1
ATOM 757 O O . PRO A 1 141 ? 27.054 9.686 -25.222 1.00 37.32 130 PRO A O 1
ATOM 761 N N . PRO A 1 142 ? 27.566 7.806 -24.091 1.00 33.06 131 PRO A N 1
ATOM 762 C CA . PRO A 1 142 ? 26.505 7.014 -24.694 1.00 31.65 131 PRO A CA 1
ATOM 763 C C . PRO A 1 142 ? 25.132 7.555 -24.334 1.00 32.03 131 PRO A C 1
ATOM 764 O O . PRO A 1 142 ? 24.251 7.545 -25.177 1.00 32.97 131 PRO A O 1
ATOM 768 N N . LEU A 1 143 ? 24.942 8.067 -23.115 1.00 30.16 132 LEU A N 1
ATOM 769 C CA . LEU A 1 143 ? 23.712 8.757 -22.762 1.00 31.68 132 LEU A CA 1
ATOM 770 C C . LEU A 1 143 ? 24.063 10.193 -22.383 1.00 34.82 132 LEU A C 1
ATOM 771 O O . LEU A 1 143 ? 25.000 10.429 -21.604 1.00 33.18 132 LEU A O 1
ATOM 776 N N . THR A 1 144 ? 23.319 11.159 -22.927 1.00 38.41 133 THR A N 1
ATOM 777 C CA . THR A 1 144 ? 23.661 12.580 -22.786 1.00 43.31 133 THR A CA 1
ATOM 778 C C . THR A 1 144 ? 22.739 13.456 -21.944 1.00 46.60 133 THR A C 1
ATOM 779 O O . THR A 1 144 ? 22.751 14.693 -22.082 1.00 51.21 133 THR A O 1
ATOM 783 N N . GLY A 1 145 ? 21.917 12.862 -21.097 1.00 45.42 134 GLY A N 1
ATOM 784 C CA . GLY A 1 145 ? 20.850 13.624 -20.480 1.00 48.23 134 GLY A CA 1
ATOM 785 C C . GLY A 1 145 ? 21.297 14.214 -19.169 1.00 51.34 134 GLY A C 1
ATOM 786 O O . GLY A 1 145 ? 21.128 15.405 -18.908 1.00 60.61 134 GLY A O 1
ATOM 787 N N . THR A 1 146 ? 21.847 13.390 -1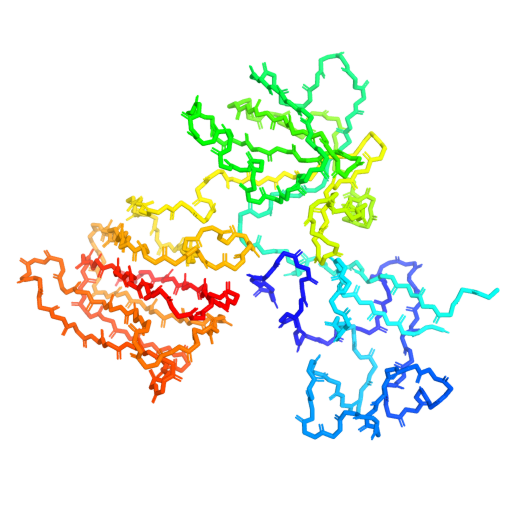8.319 1.00 49.61 135 THR A N 1
ATOM 788 C CA . THR A 1 146 ? 22.209 13.838 -17.008 1.00 51.29 135 THR A CA 1
ATOM 789 C C . THR A 1 146 ? 22.967 12.730 -16.387 1.00 45.68 135 THR A C 1
ATOM 790 O O . THR A 1 146 ? 23.050 11.682 -16.969 1.00 43.74 135 THR A O 1
ATOM 794 N N . SER A 1 147 ? 23.517 12.984 -15.209 1.00 43.42 136 SER A N 1
ATOM 795 C CA . SER A 1 147 ? 24.411 12.053 -14.551 1.00 40.74 136 SER A CA 1
ATOM 796 C C . SER A 1 147 ? 24.558 12.403 -13.093 1.00 43.06 136 SER A C 1
ATOM 797 O O . SER A 1 147 ? 24.327 13.522 -12.683 1.00 46.70 136 SER A O 1
ATOM 800 N N . LYS A 1 148 ? 24.957 11.435 -12.313 1.00 41.51 137 LYS A N 1
ATOM 801 C CA . LYS A 1 148 ? 25.331 11.642 -10.926 1.00 43.04 137 LYS A CA 1
ATOM 802 C C . LYS A 1 148 ? 26.254 10.491 -10.580 1.00 39.26 137 LYS A C 1
ATOM 803 O O . LYS A 1 148 ? 26.350 9.537 -11.345 1.00 34.77 137 LYS A O 1
ATOM 809 N N . THR A 1 149 ? 26.874 10.584 -9.417 1.00 39.80 138 THR A N 1
ATOM 810 C CA . THR A 1 149 ? 27.749 9.570 -8.837 1.00 39.55 138 THR A CA 1
ATOM 811 C C . THR A 1 149 ? 27.176 9.311 -7.434 1.00 43.06 138 THR A C 1
ATOM 812 O O . THR A 1 149 ? 26.521 10.192 -6.858 1.00 44.46 138 THR A O 1
ATOM 816 N N . SER A 1 150 ? 27.337 8.095 -6.918 1.00 41.67 139 SER A N 1
ATOM 817 C CA . SER A 1 150 ? 26.791 7.760 -5.616 1.00 43.06 139 SER A CA 1
ATOM 818 C C . SER A 1 150 ? 27.602 6.599 -5.098 1.00 41.82 139 SER A C 1
ATOM 819 O O . SER A 1 150 ? 27.883 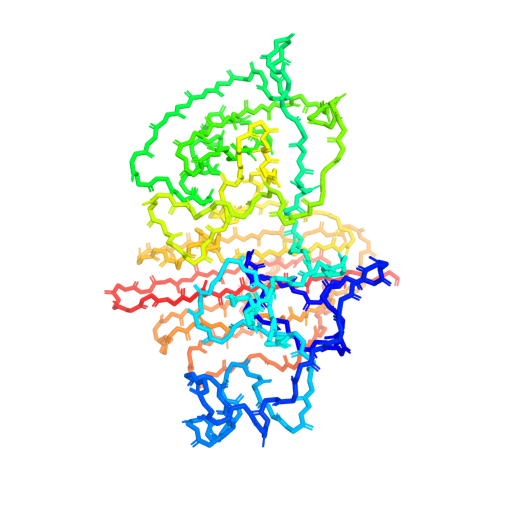5.632 -5.794 1.00 37.78 139 SER A O 1
ATOM 822 N N . ASN A 1 151 ? 27.998 6.753 -3.863 1.00 44.65 140 ASN A N 1
ATOM 823 C CA . ASN A 1 151 ? 28.652 5.700 -3.108 1.00 46.35 140 ASN A CA 1
ATOM 824 C C . ASN A 1 151 ? 27.740 4.537 -2.757 1.00 42.59 140 ASN A C 1
ATOM 825 O O . ASN A 1 151 ? 28.221 3.520 -2.311 1.00 39.99 140 ASN A O 1
ATOM 830 N N . LYS A 1 152 ? 26.445 4.662 -3.016 1.00 40.54 141 LYS A N 1
ATOM 831 C CA . LYS A 1 152 ? 25.535 3.581 -2.728 1.00 40.74 141 LYS A CA 1
ATOM 832 C C . LYS A 1 152 ? 24.780 3.197 -3.983 1.00 35.82 141 LYS A C 1
ATOM 833 O O . LYS A 1 152 ? 23.651 2.686 -3.912 1.00 33.17 141 LYS A O 1
ATOM 839 N N . LEU A 1 153 ? 25.375 3.452 -5.150 1.00 32.83 142 LEU A N 1
ATOM 840 C CA . LEU A 1 153 ? 24.638 3.181 -6.343 1.00 29.87 142 LEU A CA 1
ATOM 841 C C . LEU A 1 153 ? 24.162 1.722 -6.431 1.00 27.41 142 LEU A C 1
ATOM 842 O O . LEU A 1 153 ? 24.896 0.802 -6.170 1.00 27.83 142 LEU A O 1
ATOM 847 N N . THR A 1 154 ? 22.904 1.539 -6.815 1.00 26.58 143 THR A N 1
ATOM 848 C CA . THR A 1 154 ? 22.426 0.272 -7.328 1.00 25.65 143 THR A CA 1
ATOM 849 C C . THR A 1 154 ? 21.782 0.504 -8.673 1.00 23.36 143 THR A C 1
ATOM 850 O O . THR A 1 154 ? 21.529 1.633 -9.096 1.00 24.09 143 THR A O 1
ATOM 854 N N . ILE A 1 155 ? 21.457 -0.590 -9.326 1.00 22.40 144 ILE A N 1
ATOM 855 C CA . ILE A 1 155 ? 20.814 -0.531 -10.632 1.00 21.23 144 ILE A CA 1
ATOM 856 C C . ILE A 1 155 ? 19.529 0.275 -10.496 1.00 22.25 144 ILE A C 1
ATOM 857 O O . ILE A 1 155 ? 19.263 1.198 -11.296 1.00 21.53 144 ILE A O 1
ATOM 862 N N . GLN A 1 156 ? 18.742 -0.077 -9.483 1.00 22.97 145 GLN A N 1
ATOM 863 C CA . GLN A 1 156 ? 17.504 0.613 -9.292 1.00 24.66 145 GLN A CA 1
ATOM 864 C C . GLN A 1 156 ? 17.684 2.039 -8.818 1.00 25.92 145 GLN A C 1
ATOM 865 O O . GLN A 1 156 ? 16.930 2.910 -9.250 1.00 27.58 145 GLN A O 1
ATOM 871 N N . THR A 1 157 ? 18.663 2.352 -7.975 1.00 26.58 146 THR A N 1
ATOM 872 C CA . THR A 1 157 ? 18.777 3.766 -7.622 1.00 27.42 146 THR A CA 1
ATOM 873 C C . THR A 1 157 ? 19.155 4.585 -8.829 1.00 26.49 146 THR A C 1
ATOM 874 O O . THR A 1 157 ? 18.728 5.752 -9.014 1.00 27.26 146 THR A O 1
ATOM 878 N N . CYS A 1 158 ? 19.911 3.997 -9.724 1.00 24.46 147 CYS A N 1
ATOM 879 C CA . CYS A 1 158 ? 20.208 4.724 -10.965 1.00 24.03 147 CYS A CA 1
ATOM 880 C C . CYS A 1 158 ? 18.939 4.854 -11.841 1.00 23.91 147 CYS A C 1
ATOM 881 O O . CYS A 1 158 ? 18.568 5.952 -12.284 1.00 25.42 147 CYS A O 1
ATOM 884 N N . ILE A 1 159 ? 18.258 3.729 -12.038 1.00 22.84 148 ILE A N 1
ATOM 885 C CA . ILE A 1 159 ? 17.069 3.687 -12.852 1.00 22.90 148 ILE A CA 1
ATOM 886 C C . ILE A 1 159 ? 16.098 4.717 -12.296 1.00 25.15 148 ILE A C 1
ATOM 887 O O . ILE A 1 159 ? 15.450 5.461 -13.032 1.00 25.56 148 ILE A O 1
ATOM 892 N N . SER A 1 160 ? 15.989 4.750 -10.977 1.00 26.17 149 SER A N 1
ATOM 893 C CA . SER A 1 160 ? 15.013 5.583 -10.330 1.00 28.15 149 SER A CA 1
ATOM 894 C C . SER A 1 160 ? 15.283 7.084 -10.499 1.00 29.08 149 SER A C 1
ATOM 895 O O . SER A 1 160 ? 14.386 7.868 -10.793 1.00 30.64 149 SER A O 1
ATOM 898 N N . PHE A 1 161 ? 16.534 7.462 -10.362 1.00 28.98 150 PHE A N 1
ATOM 899 C CA . PHE A 1 161 ? 17.024 8.787 -10.629 1.00 30.55 150 PHE A CA 1
ATOM 900 C C . PHE A 1 161 ? 16.737 9.228 -12.040 1.00 29.12 150 PHE A C 1
ATOM 901 O O . PHE A 1 161 ? 16.303 10.321 -12.280 1.00 31.63 150 PHE A O 1
ATOM 909 N N . CYS A 1 162 ? 16.995 8.390 -12.997 1.00 27.36 151 CYS A N 1
ATOM 910 C CA . CYS A 1 162 ? 16.729 8.772 -14.395 1.00 27.79 151 CYS A CA 1
ATOM 911 C C . CYS A 1 162 ? 15.219 8.876 -14.743 1.00 28.17 151 CYS A C 1
ATOM 912 O O . CYS A 1 162 ? 14.764 9.812 -15.448 1.00 28.75 151 CYS A O 1
ATOM 915 N N . ARG A 1 163 ? 14.464 7.903 -14.249 1.00 27.99 152 ARG A N 1
ATOM 916 C CA . ARG A 1 163 ? 13.020 7.859 -14.433 1.00 29.48 152 ARG A CA 1
ATOM 917 C C . ARG A 1 163 ? 12.361 9.115 -13.912 1.00 32.65 152 ARG A C 1
ATOM 918 O O . ARG A 1 163 ? 11.484 9.717 -14.552 1.00 34.05 152 ARG A O 1
ATOM 926 N N . SER A 1 164 ? 12.762 9.500 -12.719 1.00 35.05 153 SER A N 1
ATOM 927 C CA . SER A 1 164 ? 12.291 10.720 -12.087 1.00 39.92 153 SER A CA 1
ATOM 928 C C . SER A 1 164 ? 12.397 11.895 -12.946 1.00 42.62 153 SER A C 1
ATOM 929 O O . SER A 1 164 ? 11.598 12.815 -12.824 1.00 45.96 153 SER A O 1
ATOM 932 N N . GLN A 1 165 ? 13.512 11.951 -13.651 1.00 41.70 154 GLN A N 1
ATOM 933 C CA . GLN A 1 165 ? 13.842 13.077 -14.478 1.00 45.56 154 GLN A CA 1
ATOM 934 C C . GLN A 1 165 ? 13.264 12.848 -15.865 1.00 42.99 154 GLN A C 1
ATOM 935 O O . GLN A 1 165 ? 13.571 13.599 -16.733 1.00 44.90 154 GLN A O 1
ATOM 941 N N . ARG A 1 166 ? 12.445 11.826 -16.061 1.00 40.74 155 ARG A N 1
ATOM 942 C CA . ARG A 1 166 ? 11.781 11.550 -17.337 1.00 41.96 155 ARG A CA 1
ATOM 943 C C . ARG A 1 166 ? 12.676 11.059 -18.439 1.00 38.95 155 ARG A C 1
ATOM 944 O O . ARG A 1 166 ? 12.381 11.351 -19.583 1.00 41.13 155 ARG A O 1
ATOM 952 N N . PHE A 1 167 ? 13.728 10.308 -18.132 1.00 33.50 156 PHE A N 1
ATOM 953 C CA . PHE A 1 167 ? 14.550 9.774 -19.141 1.00 31.77 156 PHE A CA 1
ATOM 954 C C . PHE A 1 167 ? 14.204 8.308 -19.344 1.00 30.16 156 PHE A C 1
ATOM 955 O O . PHE A 1 167 ? 13.870 7.592 -18.387 1.00 30.68 156 PHE A O 1
ATOM 963 N N . LYS A 1 168 ? 14.311 7.887 -20.578 1.00 29.51 157 LYS A N 1
ATOM 964 C CA . LYS A 1 168 ? 13.989 6.513 -21.011 1.00 31.04 157 LYS A CA 1
ATOM 965 C C . LYS A 1 168 ? 15.012 5.428 -20.616 1.00 26.06 157 LYS A C 1
ATOM 966 O O . LYS A 1 168 ? 14.689 4.289 -20.530 1.00 25.75 157 LYS A O 1
ATOM 972 N N . PHE A 1 169 ? 16.251 5.828 -20.463 1.00 24.55 158 PHE A N 1
ATOM 973 C CA . PHE A 1 169 ? 17.405 4.945 -20.367 1.00 23.03 158 PHE A CA 1
ATOM 974 C C . PHE A 1 169 ? 18.278 5.385 -19.215 1.00 21.84 158 PHE A C 1
ATOM 975 O O . PHE A 1 169 ? 18.461 6.570 -18.974 1.00 25.12 158 PHE A O 1
ATOM 983 N N . ALA A 1 170 ? 18.790 4.405 -18.496 1.00 20.09 159 ALA A N 1
ATOM 984 C CA . ALA A 1 170 ? 19.700 4.585 -17.437 1.00 19.98 159 ALA A CA 1
ATOM 985 C C . ALA A 1 170 ? 20.898 3.652 -17.616 1.00 20.40 159 ALA A C 1
ATOM 986 O O . ALA A 1 170 ? 20.729 2.500 -18.042 1.00 21.01 159 ALA A O 1
ATOM 988 N N . GLY A 1 171 ? 22.091 4.158 -17.325 1.00 20.39 160 GLY A N 1
ATOM 989 C CA . GLY A 1 171 ? 23.284 3.349 -17.491 1.00 19.89 160 GLY A CA 1
ATOM 990 C C . GLY A 1 171 ? 24.222 3.455 -16.326 1.00 21.48 160 GLY A C 1
ATOM 991 O O . GLY A 1 171 ? 24.411 4.532 -15.826 1.00 22.06 160 GLY A O 1
ATOM 992 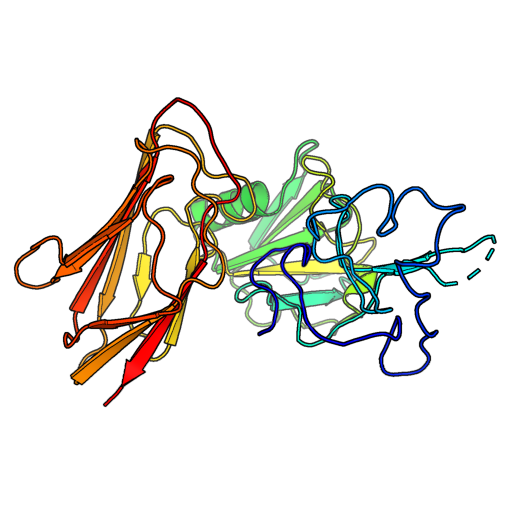N N . MET A 1 172 ? 24.763 2.332 -15.854 1.00 21.19 161 MET A N 1
ATOM 993 C CA . MET A 1 172 ? 25.732 2.384 -14.748 1.00 22.08 161 MET A CA 1
ATOM 994 C C . MET A 1 172 ? 27.164 2.039 -15.270 1.00 21.71 161 MET A C 1
ATOM 995 O O . MET A 1 172 ? 27.318 1.147 -16.121 1.00 20.01 161 MET A O 1
ATOM 1000 N N . GLU A 1 173 ? 28.156 2.766 -14.785 1.00 22.72 162 GLU A N 1
ATOM 1001 C CA . GLU A 1 173 ? 29.561 2.583 -15.127 1.00 26.12 162 GLU A CA 1
ATOM 1002 C C . GLU A 1 173 ? 30.383 2.544 -13.853 1.00 27.46 162 GLU A C 1
ATOM 1003 O O . GLU A 1 173 ? 30.147 3.358 -12.929 1.00 27.74 162 GLU A O 1
ATOM 1009 N N . SER A 1 174 ? 31.374 1.655 -13.831 1.00 26.72 163 SER A N 1
ATOM 1010 C CA . SER A 1 174 ? 32.439 1.699 -12.843 1.00 28.09 163 SER A CA 1
ATOM 1011 C C . SER A 1 174 ? 31.989 1.458 -11.437 1.00 27.71 163 SER A C 1
ATOM 1012 O O . SER A 1 174 ? 32.761 1.686 -10.526 1.00 29.08 163 SER A O 1
ATOM 1015 N N . GLY A 1 175 ? 30.778 0.960 -11.272 1.00 24.84 164 GLY A N 1
ATOM 1016 C CA . GLY A 1 175 ? 30.175 0.685 -9.976 1.00 26.00 164 GLY A CA 1
ATOM 1017 C C . GLY A 1 175 ? 29.461 1.820 -9.317 1.00 26.48 164 GLY A C 1
ATOM 1018 O O . GLY A 1 175 ? 28.717 1.583 -8.350 1.00 28.43 164 GLY A O 1
ATOM 1019 N N . TYR A 1 176 ? 29.742 3.058 -9.722 1.00 26.23 165 TYR A N 1
ATOM 1020 C CA . TYR A 1 176 ? 29.293 4.239 -8.948 1.00 28.32 165 TYR A CA 1
ATOM 1021 C C . TYR A 1 176 ? 28.715 5.392 -9.761 1.00 28.22 165 TYR A C 1
ATOM 1022 O O . TYR A 1 176 ? 28.226 6.370 -9.143 1.00 30.13 165 TYR A O 1
ATOM 1031 N N . ALA A 1 177 ? 28.817 5.326 -11.082 1.00 24.68 166 ALA A N 1
ATOM 1032 C CA . ALA A 1 177 ? 28.397 6.395 -11.938 1.00 25.81 166 ALA A CA 1
ATOM 1033 C C . ALA A 1 177 ? 27.145 6.031 -12.646 1.00 23.84 166 ALA A C 1
ATOM 1034 O O . ALA A 1 177 ? 27.048 4.913 -13.211 1.00 23.22 166 ALA A O 1
ATOM 1036 N N . CYS A 1 178 ? 26.194 6.972 -12.630 1.00 25.44 167 CYS A N 1
ATOM 1037 C CA . CYS A 1 178 ? 24.862 6.821 -13.210 1.00 24.51 167 CYS A CA 1
ATOM 1038 C C . CYS A 1 178 ? 24.707 7.878 -14.306 1.00 26.28 167 CYS A C 1
ATOM 1039 O O . CYS A 1 178 ? 24.891 9.096 -14.034 1.00 28.41 167 CYS A O 1
ATOM 1042 N N . PHE A 1 179 ? 24.292 7.417 -15.488 1.00 24.34 168 PHE A N 1
ATOM 1043 C CA . PHE A 1 179 ? 24.048 8.257 -16.650 1.00 25.40 168 PHE A CA 1
ATOM 1044 C C . PHE A 1 179 ? 22.597 8.083 -17.113 1.00 24.18 168 PHE A C 1
ATOM 1045 O O . PHE A 1 179 ? 22.077 7.018 -17.061 1.00 22.16 168 PHE A O 1
ATOM 1053 N N . CYS A 1 180 ? 21.914 9.159 -17.484 1.00 26.94 169 CYS A N 1
ATOM 1054 C CA . CYS A 1 180 ? 20.520 9.054 -17.946 1.00 27.23 169 CYS A CA 1
ATOM 1055 C C . CYS A 1 180 ? 20.429 9.609 -19.308 1.00 28.38 169 CYS A C 1
ATOM 1056 O O . CYS A 1 180 ? 21.218 10.518 -19.669 1.00 31.36 169 CYS A O 1
ATOM 1059 N N . GLY A 1 181 ? 19.483 9.128 -20.081 1.00 26.75 170 GLY A N 1
ATOM 1060 C CA . GLY A 1 181 ? 19.316 9.709 -21.421 1.00 27.91 170 GLY A CA 1
ATOM 1061 C C . GLY A 1 181 ? 18.082 9.200 -22.119 1.00 27.82 170 GLY A C 1
ATOM 1062 O O . GLY A 1 181 ? 17.504 8.145 -21.758 1.00 25.91 170 GLY A O 1
ATOM 1063 N N . ASN A 1 182 ? 17.682 9.948 -23.114 1.00 29.63 171 ASN A N 1
ATOM 1064 C CA . ASN A 1 182 ? 16.677 9.514 -24.033 1.00 31.25 171 ASN A CA 1
ATOM 1065 C C . ASN A 1 182 ? 17.303 9.124 -25.361 1.00 32.29 171 ASN A C 1
ATOM 1066 O O . ASN A 1 182 ? 16.582 8.759 -26.262 1.00 34.05 171 ASN A O 1
ATOM 1071 N N . ASN A 1 183 ? 18.593 9.363 -25.513 1.00 33.34 172 ASN A N 1
ATOM 1072 C CA . ASN A 1 183 ? 19.327 9.066 -26.799 1.00 35.51 172 ASN A CA 1
ATOM 1073 C C . ASN A 1 183 ? 19.061 7.648 -27.212 1.00 32.41 172 ASN A C 1
ATOM 1074 O O . ASN A 1 183 ? 19.296 6.729 -26.436 1.00 28.79 172 ASN A O 1
ATOM 1079 N N . PRO A 1 184 ? 18.640 7.450 -28.462 1.00 35.33 173 PRO A N 1
ATOM 1080 C CA . PRO A 1 184 ? 18.446 6.090 -28.967 1.00 35.04 173 PRO A CA 1
ATOM 1081 C C . PRO A 1 184 ? 19.723 5.350 -29.194 1.00 33.77 173 PRO A C 1
ATOM 1082 O O . PRO A 1 184 ? 19.782 4.150 -29.078 1.00 33.71 173 PRO A O 1
ATOM 1086 N N . ASP A 1 185 ? 20.790 6.086 -29.487 1.00 34.77 174 ASP A N 1
ATOM 1087 C CA . ASP A 1 185 ? 22.062 5.481 -29.824 1.00 32.57 174 ASP A CA 1
ATOM 1088 C C . ASP A 1 185 ? 23.033 5.335 -28.679 1.00 30.04 174 ASP A C 1
ATOM 1089 O O . ASP A 1 185 ? 24.203 5.626 -28.788 1.00 28.52 174 ASP A O 1
ATOM 1094 N N . TYR A 1 186 ? 22.551 4.810 -27.578 1.00 27.58 175 TYR A N 1
ATOM 1095 C CA . TYR A 1 186 ? 23.434 4.413 -26.511 1.00 25.66 175 TYR A CA 1
ATOM 1096 C C . TYR A 1 186 ? 24.461 3.348 -26.922 1.00 25.10 175 TYR A C 1
ATOM 1097 O O . TYR A 1 186 ? 25.453 3.127 -26.231 1.00 23.76 175 TYR A O 1
ATOM 1106 N N . TRP A 1 187 ? 24.228 2.672 -28.056 1.00 24.41 176 TRP A N 1
ATOM 1107 C CA . TRP A 1 187 ? 25.121 1.670 -28.602 1.00 23.18 176 TRP A CA 1
ATOM 1108 C C . TRP A 1 187 ? 26.216 2.286 -29.477 1.00 25.13 176 TRP A C 1
ATOM 1109 O O . TRP A 1 187 ? 26.975 1.576 -30.079 1.00 24.90 176 TRP A O 1
ATOM 1120 N N . LYS A 1 188 ? 26.290 3.607 -29.568 1.00 26.04 177 LYS A N 1
ATOM 1121 C CA . LYS A 1 188 ? 27.226 4.249 -30.436 1.00 28.82 177 LYS A CA 1
ATOM 1122 C C . LYS A 1 188 ? 28.638 3.753 -30.465 1.00 27.47 177 LYS A C 1
ATOM 1123 O O . LYS A 1 188 ? 29.257 3.804 -31.497 1.00 27.31 177 LYS A O 1
ATOM 1129 N N . TYR A 1 189 ? 29.192 3.345 -29.339 1.00 24.63 178 TYR A N 1
ATOM 1130 C CA . TYR A 1 189 ? 30.539 2.910 -29.369 1.00 25.89 178 TYR A CA 1
ATOM 1131 C C . TYR A 1 189 ? 30.627 1.398 -29.459 1.00 25.33 178 TYR A C 1
ATOM 1132 O O . TYR A 1 189 ? 31.701 0.850 -29.370 1.00 27.42 178 TYR A O 1
ATOM 1141 N N . GLY A 1 190 ? 29.501 0.693 -29.499 1.00 24.58 179 GLY A N 1
ATOM 1142 C CA . GLY A 1 190 ? 29.549 -0.722 -29.731 1.00 23.89 179 GLY A CA 1
ATOM 1143 C C . GLY A 1 190 ? 29.197 -1.500 -28.509 1.00 23.26 179 GLY A C 1
ATOM 1144 O O . GLY A 1 190 ? 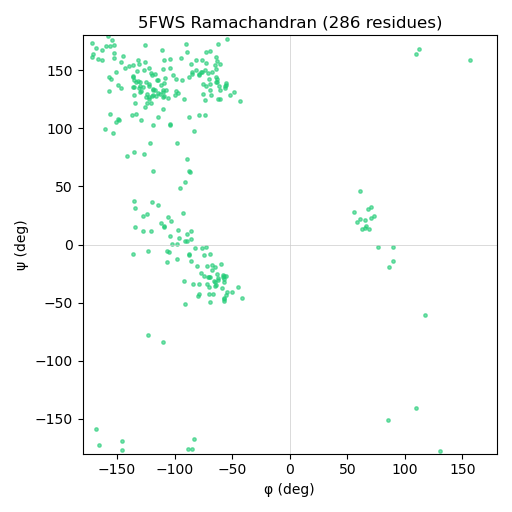29.300 -1.021 -27.366 1.00 19.69 179 GLY A O 1
ATOM 1145 N N . GLU A 1 191 ? 28.905 -2.758 -28.743 1.00 23.44 180 GLU A N 1
ATOM 1146 C CA . GLU A 1 191 ? 28.531 -3.661 -27.641 1.00 25.26 180 GLU A CA 1
ATOM 1147 C C . GLU A 1 191 ? 29.821 -4.234 -27.043 1.00 23.97 180 GLU A C 1
ATOM 1148 O O . GLU A 1 191 ? 30.832 -4.348 -27.698 1.00 25.01 180 GLU A O 1
ATOM 1154 N N . ALA A 1 192 ? 29.769 -4.632 -25.788 1.00 21.64 181 ALA A N 1
ATOM 1155 C CA . ALA A 1 192 ? 30.874 -5.310 -25.144 1.00 22.49 181 ALA A CA 1
ATOM 1156 C C . ALA A 1 192 ? 30.327 -6.626 -24.556 1.00 22.36 181 ALA A C 1
ATOM 1157 O O . ALA A 1 192 ? 29.119 -6.747 -24.258 1.00 22.01 181 ALA A O 1
ATOM 1159 N N . ALA A 1 193 ? 31.197 -7.584 -24.345 1.00 23.17 182 ALA A N 1
ATOM 1160 C CA . ALA A 1 193 ? 30.832 -8.779 -23.614 1.00 24.92 182 ALA A CA 1
ATOM 1161 C C . ALA A 1 193 ? 30.291 -8.413 -22.261 1.00 24.78 182 ALA A C 1
ATOM 1162 O O . ALA A 1 193 ? 30.790 -7.512 -21.607 1.00 23.22 182 ALA A O 1
ATOM 1164 N N . SER A 1 194 ? 29.203 -9.074 -21.876 1.00 23.44 183 SER A N 1
ATOM 1165 C CA . SER A 1 194 ? 28.514 -8.756 -20.671 1.00 25.53 183 SER A CA 1
ATOM 1166 C C . SER A 1 194 ? 29.472 -8.852 -19.420 1.00 24.62 183 SER A C 1
ATOM 1167 O O . SER A 1 194 ? 29.306 -8.156 -18.399 1.00 23.49 183 SER A O 1
ATOM 1170 N N . THR A 1 195 ? 30.473 -9.669 -19.543 1.00 23.85 184 THR A N 1
ATOM 1171 C CA . THR A 1 195 ? 31.470 -9.786 -18.502 1.00 26.29 184 THR A CA 1
ATOM 1172 C C . THR A 1 195 ? 32.299 -8.526 -18.258 1.00 24.94 184 THR A C 1
ATOM 1173 O O . THR A 1 195 ? 32.883 -8.384 -17.179 1.00 23.92 184 THR A O 1
ATOM 1177 N N . GLU A 1 196 ? 32.334 -7.597 -19.218 1.00 22.78 185 GLU A N 1
ATOM 1178 C CA . GLU A 1 196 ? 33.062 -6.326 -19.051 1.00 23.04 185 GLU A CA 1
ATOM 1179 C C . GLU A 1 196 ? 32.216 -5.303 -18.274 1.00 22.81 185 GLU A C 1
ATOM 1180 O O . GLU A 1 196 ? 32.737 -4.272 -17.950 1.00 22.95 185 GLU A O 1
ATOM 1186 N N . CYS A 1 197 ? 30.96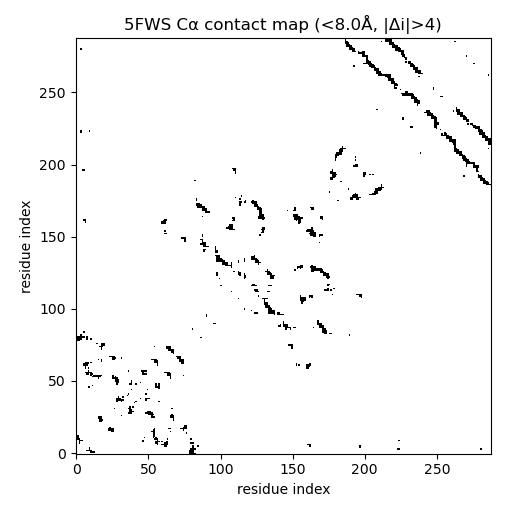9 -5.650 -17.923 1.00 21.03 186 CYS A N 1
ATOM 1187 C CA . CYS A 1 197 ? 30.059 -4.806 -17.149 1.00 20.17 186 CYS A CA 1
ATOM 1188 C C . CYS A 1 197 ? 29.844 -5.337 -15.732 1.00 20.50 186 CYS A C 1
ATOM 1189 O O . CYS A 1 197 ? 28.915 -4.887 -15.044 1.00 17.93 186 CYS A O 1
ATOM 1192 N N . ASN A 1 198 ? 30.710 -6.248 -15.277 1.00 20.95 187 ASN A N 1
ATOM 1193 C CA . ASN A 1 198 ? 30.520 -6.850 -14.012 1.00 22.24 187 ASN A CA 1
ATOM 1194 C C . ASN A 1 198 ? 31.202 -6.204 -12.814 1.00 23.53 187 ASN A C 1
ATOM 1195 O O . ASN A 1 198 ? 31.459 -6.931 -11.851 1.00 24.26 187 ASN A O 1
ATOM 1200 N N . SER A 1 199 ? 31.484 -4.890 -12.822 1.00 22.52 188 SER A N 1
ATOM 1201 C CA . SER A 1 199 ? 31.873 -4.267 -11.536 1.00 25.10 188 SER A CA 1
ATOM 1202 C C . SER A 1 199 ? 30.697 -4.365 -10.585 1.00 23.76 188 SER A C 1
ATOM 1203 O O . SER A 1 199 ? 29.581 -4.232 -10.987 1.00 24.22 188 SER A O 1
ATOM 1206 N N . VAL A 1 200 ? 30.944 -4.648 -9.321 1.00 24.66 189 VAL A N 1
ATOM 1207 C CA . VAL A 1 200 ? 29.911 -4.587 -8.352 1.00 26.34 189 VAL A CA 1
ATOM 1208 C C . VAL A 1 200 ? 29.330 -3.156 -8.230 1.00 26.75 189 VAL A C 1
ATOM 1209 O O . VAL A 1 200 ? 30.077 -2.165 -8.160 1.00 28.67 189 VAL A O 1
ATOM 1213 N N . CYS A 1 201 ? 28.014 -3.062 -8.149 1.00 25.54 190 CYS A N 1
ATOM 1214 C CA . CYS A 1 201 ? 27.375 -1.822 -7.769 1.00 25.42 190 CYS A CA 1
ATOM 1215 C C . CYS A 1 201 ? 27.862 -1.430 -6.351 1.00 26.61 190 CYS A C 1
ATOM 1216 O O . CYS A 1 201 ? 27.814 -2.260 -5.419 1.00 29.60 190 CYS A O 1
ATOM 1219 N N . PHE A 1 202 ? 28.255 -0.180 -6.166 1.00 26.71 191 PHE A N 1
ATOM 1220 C CA . PHE A 1 202 ? 28.743 0.274 -4.871 1.00 30.85 191 PHE A CA 1
ATOM 1221 C C . PHE A 1 202 ? 27.771 0.101 -3.737 1.00 32.84 191 PHE A C 1
ATOM 1222 O O . PHE A 1 202 ? 28.190 0.013 -2.610 1.00 33.98 191 PHE A O 1
ATOM 1230 N N . GLY A 1 203 ? 26.466 0.124 -4.032 1.00 30.98 192 GLY A N 1
ATOM 1231 C CA . GLY A 1 203 ? 25.463 -0.040 -3.012 1.00 33.40 192 GLY A CA 1
ATOM 1232 C C . GLY A 1 203 ? 24.946 -1.438 -2.926 1.00 33.50 192 GLY A C 1
ATOM 1233 O O . GLY A 1 203 ? 24.201 -1.726 -2.040 1.00 34.79 192 GLY A O 1
ATOM 1234 N N . ASP A 1 204 ? 25.234 -2.304 -3.895 1.00 33.30 193 ASP A N 1
ATOM 1235 C CA . ASP A 1 204 ? 24.725 -3.692 -3.837 1.00 33.56 193 ASP A CA 1
ATOM 1236 C C . ASP A 1 204 ? 25.671 -4.629 -4.556 1.00 31.99 193 ASP A C 1
ATOM 1237 O O . ASP A 1 204 ? 25.682 -4.683 -5.785 1.00 27.65 193 ASP A O 1
ATOM 1242 N N . HIS A 1 205 ? 26.425 -5.414 -3.810 1.00 32.20 194 HIS A N 1
ATOM 1243 C CA . HIS A 1 205 ? 27.404 -6.282 -4.465 1.00 32.65 194 HIS A CA 1
ATOM 1244 C C . HIS A 1 205 ? 26.843 -7.490 -5.214 1.00 31.55 194 HIS A C 1
ATOM 1245 O O . HIS A 1 205 ? 27.600 -8.226 -5.877 1.00 32.28 194 HIS A O 1
ATOM 1252 N N . THR A 1 206 ? 25.539 -7.685 -5.174 1.00 29.57 195 THR A N 1
ATOM 1253 C CA . THR A 1 206 ? 24.952 -8.772 -5.919 1.00 28.65 195 THR A CA 1
ATOM 1254 C C . THR A 1 206 ? 24.580 -8.321 -7.362 1.00 26.15 195 THR A C 1
ATOM 1255 O O . THR A 1 206 ? 23.977 -9.081 -8.090 1.00 26.74 195 THR A O 1
ATOM 1259 N N . GLN A 1 207 ? 24.886 -7.087 -7.720 1.00 24.33 196 GLN A N 1
ATOM 1260 C CA . GLN A 1 207 ? 24.457 -6.483 -8.914 1.00 23.70 196 GLN A CA 1
ATOM 1261 C C . GLN A 1 207 ? 25.607 -5.884 -9.738 1.00 23.27 196 GLN A C 1
ATOM 1262 O O . GLN A 1 207 ? 26.482 -5.202 -9.208 1.00 23.51 196 GLN A O 1
ATOM 1268 N N . PRO A 1 208 ? 25.597 -6.111 -11.060 1.00 20.65 197 PRO A N 1
ATOM 1269 C CA . PRO A 1 208 ? 26.529 -5.515 -11.916 1.00 21.21 197 PRO A CA 1
ATOM 1270 C C . PRO A 1 208 ? 26.306 -4.020 -12.237 1.00 21.74 197 PRO A C 1
ATOM 1271 O O . PRO A 1 208 ? 25.185 -3.681 -12.488 1.00 21.75 197 PRO A O 1
ATOM 1275 N N . CYS A 1 209 ? 27.363 -3.183 -12.258 1.00 21.94 198 CYS A N 1
ATOM 1276 C CA . CYS A 1 209 ? 27.217 -1.712 -12.438 1.00 22.22 198 CYS A CA 1
ATOM 1277 C C . CYS A 1 209 ? 28.236 -1.211 -13.434 1.00 21.01 198 CYS A C 1
ATOM 1278 O O . CYS A 1 209 ? 28.807 -0.115 -13.305 1.00 22.86 198 CYS A O 1
ATOM 1281 N N . GLY A 1 210 ? 28.475 -2.027 -14.463 1.00 18.96 199 GLY A N 1
ATOM 1282 C CA . GLY A 1 210 ? 29.294 -1.606 -15.548 1.00 18.71 199 GLY A CA 1
ATOM 1283 C C . GLY A 1 210 ? 30.758 -1.838 -15.287 1.00 19.89 199 GLY A C 1
ATOM 1284 O O . GLY A 1 210 ? 31.121 -2.795 -14.630 1.00 21.08 199 GLY A O 1
ATOM 1285 N N . GLY A 1 211 ? 31.609 -1.008 -15.888 1.00 20.66 200 GLY A N 1
ATOM 1286 C CA . GLY A 1 211 ? 33.053 -1.148 -15.811 1.00 21.79 200 GLY A CA 1
ATOM 1287 C C . GLY A 1 211 ? 33.818 0.072 -16.280 1.00 24.12 200 GLY A C 1
ATOM 1288 O O . GLY A 1 211 ? 33.201 1.107 -16.597 1.00 26.25 200 GLY A O 1
ATOM 1289 N N . ASP A 1 212 ? 35.137 -0.018 -16.389 1.00 24.15 201 ASP A N 1
ATOM 1290 C CA . ASP A 1 212 ? 35.949 1.096 -16.832 1.00 26.78 201 ASP A CA 1
ATOM 1291 C C . ASP A 1 212 ? 35.712 1.248 -18.333 1.00 26.36 201 ASP A C 1
ATOM 1292 O O . ASP A 1 212 ? 36.097 0.386 -19.129 1.00 24.88 201 ASP A O 1
ATOM 1297 N N . GLY A 1 213 ? 35.051 2.324 -18.753 1.00 26.43 202 GLY A N 1
ATOM 1298 C CA . GLY A 1 213 ? 34.679 2.493 -20.156 1.00 24.17 202 GLY A CA 1
ATOM 1299 C C . GLY A 1 213 ? 33.580 1.538 -20.564 1.00 22.13 202 GLY A C 1
ATOM 1300 O O . GLY A 1 213 ? 33.402 1.222 -21.756 1.00 21.70 202 GLY A O 1
ATOM 1301 N N . ARG A 1 214 ? 32.812 1.061 -19.613 1.00 19.74 203 ARG A N 1
ATOM 1302 C CA . ARG A 1 214 ? 31.782 0.095 -19.881 1.00 18.34 203 ARG A CA 1
ATOM 1303 C C . ARG A 1 214 ? 30.507 0.441 -19.171 1.00 18.60 203 ARG A C 1
ATOM 1304 O O . ARG A 1 214 ? 30.476 0.659 -17.986 1.00 19.39 203 ARG A O 1
ATOM 1312 N N . ILE A 1 215 ? 29.435 0.473 -19.909 1.00 17.96 204 ILE A N 1
ATOM 1313 C CA . ILE A 1 215 ? 28.152 0.925 -19.323 1.00 19.17 204 ILE A CA 1
ATOM 1314 C C . ILE A 1 215 ? 27.079 -0.085 -19.480 1.00 19.31 204 ILE A C 1
ATOM 1315 O O . ILE A 1 215 ? 26.774 -0.577 -20.587 1.00 19.65 204 ILE A O 1
ATOM 1320 N N . ILE A 1 216 ? 26.416 -0.389 -18.372 1.00 18.86 205 ILE A N 1
ATOM 1321 C CA . ILE A 1 216 ? 25.375 -1.348 -18.466 1.00 17.46 205 ILE A CA 1
ATOM 1322 C C . ILE A 1 216 ? 24.055 -0.605 -18.556 1.00 19.06 205 ILE A C 1
ATOM 1323 O O . ILE A 1 216 ? 23.818 0.344 -17.823 1.00 18.80 205 ILE A O 1
ATOM 1328 N N . LEU A 1 217 ? 23.212 -0.974 -19.505 1.00 18.48 206 LEU A N 1
ATOM 1329 C CA . LEU A 1 217 ? 22.086 -0.170 -19.863 1.00 19.89 206 LEU A CA 1
ATOM 1330 C C . LEU A 1 217 ? 20.742 -0.829 -19.485 1.00 18.92 206 LEU A C 1
ATOM 1331 O O . LEU A 1 217 ? 20.582 -2.047 -19.743 1.00 19.35 206 LEU A O 1
ATOM 1336 N N . PHE A 1 218 ? 19.810 -0.032 -18.943 1.00 16.88 207 PHE A N 1
ATOM 1337 C CA . PHE A 1 218 ? 18.440 -0.471 -18.534 1.00 17.91 207 PHE A CA 1
ATOM 1338 C C . PHE A 1 218 ? 17.359 0.516 -18.989 1.00 18.28 207 PHE A C 1
ATOM 1339 O O . PHE A 1 218 ? 17.532 1.722 -19.002 1.00 17.70 207 PHE A O 1
ATOM 1347 N N . ASP A 1 219 ? 16.233 -0.009 -19.406 1.00 19.43 208 ASP A N 1
ATOM 1348 C CA . ASP A 1 219 ? 15.032 0.701 -19.662 1.00 21.69 208 ASP A CA 1
ATOM 1349 C C . ASP A 1 219 ? 14.544 1.154 -18.302 1.00 21.91 208 ASP A C 1
ATOM 1350 O O . ASP A 1 219 ? 14.421 0.322 -17.396 1.00 19.26 208 ASP A O 1
ATOM 1355 N N . THR A 1 220 ? 14.164 2.419 -18.204 1.00 21.61 209 THR A N 1
ATOM 1356 C CA . THR A 1 220 ? 13.759 2.954 -16.948 1.00 22.07 209 THR A CA 1
ATOM 1357 C C . THR A 1 220 ? 12.372 2.518 -16.527 1.00 22.31 209 THR A C 1
ATOM 1358 O O . THR A 1 220 ? 11.956 2.880 -15.439 1.00 23.10 209 THR A O 1
ATOM 1362 N N . LEU A 1 221 ? 11.651 1.760 -17.355 1.00 22.62 210 LEU A N 1
ATOM 1363 C CA . LEU A 1 221 ? 10.419 1.177 -16.848 1.00 24.51 210 LEU A CA 1
ATOM 1364 C C . LEU A 1 221 ? 10.637 0.106 -15.772 1.00 22.50 210 LEU A C 1
ATOM 1365 O O . LEU A 1 221 ? 9.722 -0.160 -14.983 1.00 24.52 210 LEU A O 1
ATOM 1370 N N . VAL A 1 222 ? 11.807 -0.482 -15.729 1.00 20.19 211 VAL A N 1
ATOM 1371 C CA . VAL A 1 222 ? 12.104 -1.569 -14.851 1.00 20.19 211 VAL A CA 1
ATOM 1372 C C . VAL A 1 222 ? 11.960 -1.105 -13.405 1.00 20.28 211 VAL A C 1
ATOM 1373 O O . VAL A 1 222 ? 12.614 -0.121 -12.977 1.00 19.21 211 VAL A O 1
ATOM 1377 N N . GLY A 1 223 ? 11.138 -1.834 -12.663 1.00 20.98 212 GLY A N 1
ATOM 1378 C CA . GLY A 1 223 ? 10.894 -1.532 -11.268 1.00 22.47 212 GLY A CA 1
ATOM 1379 C C . GLY A 1 223 ? 10.119 -0.255 -10.991 1.00 25.17 212 GLY A C 1
ATOM 1380 O O . GLY A 1 223 ? 10.049 0.171 -9.811 1.00 26.11 212 GLY A O 1
ATOM 1381 N N . ALA A 1 224 ? 9.476 0.358 -12.002 1.00 20.69 213 ALA A N 1
ATOM 1382 C CA . ALA A 1 224 ? 8.591 1.464 -11.769 1.00 22.66 213 ALA A CA 1
ATOM 1383 C C . ALA A 1 224 ? 7.380 0.989 -10.914 1.00 23.75 213 ALA A C 1
ATOM 1384 O O . ALA A 1 224 ? 6.941 -0.180 -10.988 1.00 20.87 213 ALA A O 1
ATOM 1386 N N . CYS A 1 225 ? 6.844 1.918 -10.142 1.00 24.16 214 CYS A N 1
ATOM 1387 C CA . CYS A 1 225 ? 5.698 1.610 -9.343 1.00 28.86 214 CYS A CA 1
ATOM 1388 C C . CYS A 1 225 ? 4.474 1.908 -10.223 1.00 31.46 214 CYS A C 1
ATOM 1389 O O . CYS A 1 225 ? 3.884 2.947 -10.103 1.00 35.41 214 CYS A O 1
ATOM 1392 N N . GLY A 1 226 ? 4.182 1.078 -11.200 1.00 32.89 215 GLY A N 1
ATOM 1393 C CA . GLY A 1 226 ? 3.078 1.421 -12.159 1.00 33.09 215 GLY A CA 1
ATOM 1394 C C . GLY A 1 226 ? 3.515 1.709 -13.543 1.00 31.59 215 GLY A C 1
ATOM 1395 O O . GLY A 1 226 ? 4.684 1.787 -13.828 1.00 29.63 215 GLY A O 1
ATOM 1396 N N . GLY A 1 227 ? 2.547 1.767 -14.440 1.00 31.52 216 GLY A N 1
ATOM 1397 C CA . GLY A 1 227 ? 2.814 1.798 -15.867 1.00 30.77 216 GLY A CA 1
ATOM 1398 C C . GLY A 1 227 ? 1.613 1.305 -16.669 1.00 31.10 216 GLY A C 1
ATOM 1399 O O . GLY A 1 227 ? 0.711 0.664 -16.140 1.00 26.04 216 GLY A O 1
ATOM 1400 N N . ASN A 1 228 ? 1.567 1.687 -17.933 1.00 30.22 217 ASN A N 1
ATOM 1401 C CA . ASN A 1 228 ? 0.602 1.144 -18.910 1.00 32.30 217 ASN A CA 1
ATOM 1402 C C . ASN A 1 228 ? 1.310 0.307 -19.902 1.00 32.27 217 ASN A C 1
ATOM 1403 O O . ASN A 1 228 ? 2.294 0.749 -20.422 1.00 33.56 217 ASN A O 1
ATOM 1408 N N . TYR A 1 229 ? 0.830 -0.888 -20.171 1.00 28.00 218 TYR A N 1
ATOM 1409 C CA . TYR A 1 229 ? 1.392 -1.759 -21.144 1.00 28.29 218 TYR A CA 1
ATOM 1410 C C . TYR A 1 229 ? 0.356 -2.059 -22.197 1.00 27.33 218 TYR A C 1
ATOM 1411 O O . TYR A 1 229 ? -0.808 -2.387 -21.866 1.00 25.95 218 TYR A O 1
ATOM 1420 N N . SER A 1 230 ? 0.732 -1.859 -23.432 1.00 27.46 219 SER A N 1
ATOM 1421 C CA . SER A 1 230 ? -0.127 -2.207 -24.572 1.00 30.13 219 SER A CA 1
ATOM 1422 C C . SER A 1 230 ? 0.521 -3.172 -25.565 1.00 31.07 219 SER A C 1
ATOM 1423 O O . SER A 1 230 ? -0.172 -3.687 -26.429 1.00 32.14 219 SER A O 1
ATOM 1426 N N . ALA A 1 231 ? 1.800 -3.502 -25.386 1.00 31.57 220 ALA A N 1
ATOM 1427 C CA . ALA A 1 231 ? 2.476 -4.493 -26.222 1.00 33.22 220 ALA A CA 1
ATOM 1428 C C . ALA A 1 231 ? 1.836 -5.864 -26.156 1.00 33.28 220 ALA A C 1
ATOM 1429 O O . ALA A 1 231 ? 1.277 -6.257 -25.145 1.00 31.30 220 ALA A O 1
ATOM 1431 N N . MET A 1 232 ? 2.033 -6.640 -27.205 1.00 36.29 221 MET A N 1
ATOM 1432 C CA . MET A 1 232 ? 1.557 -8.007 -27.278 1.00 39.05 221 MET A CA 1
ATOM 1433 C C . MET A 1 232 ? 2.138 -8.818 -26.157 1.00 37.12 221 MET A C 1
ATOM 1434 O O . MET A 1 232 ? 1.476 -9.639 -25.608 1.00 36.75 221 MET A O 1
ATOM 1439 N N . SER A 1 233 ? 3.374 -8.568 -25.802 1.00 37.52 222 SER A N 1
ATOM 1440 C CA . SER A 1 233 ? 4.005 -9.334 -24.728 1.00 36.19 222 SER A CA 1
ATOM 1441 C C . SER A 1 233 ? 4.983 -8.454 -24.045 1.00 34.50 222 SER A C 1
ATOM 1442 O O . SER A 1 233 ? 5.710 -7.725 -24.694 1.00 36.30 222 SER A O 1
ATOM 1445 N N . SER A 1 234 ? 5.041 -8.483 -22.720 1.00 31.28 223 SER A N 1
ATOM 1446 C CA . SER A 1 234 ? 6.062 -7.753 -22.028 1.00 30.70 223 SER A CA 1
ATOM 1447 C C . SER A 1 234 ? 6.231 -8.392 -20.652 1.00 29.15 223 SER A C 1
ATOM 1448 O O . SER A 1 234 ? 5.536 -9.341 -20.289 1.00 27.05 223 SER A O 1
ATOM 1451 N N . VAL A 1 235 ? 7.142 -7.835 -19.890 1.00 27.49 224 VAL A N 1
ATOM 1452 C CA . VAL A 1 235 ? 7.426 -8.284 -18.579 1.00 25.50 224 VAL A CA 1
ATOM 1453 C C . VAL A 1 235 ? 7.225 -7.150 -17.615 1.00 24.58 224 VAL A C 1
ATOM 1454 O O . VAL A 1 235 ? 7.666 -6.064 -17.882 1.00 26.98 224 VAL A O 1
ATOM 1458 N N . VAL A 1 236 ? 6.587 -7.391 -16.480 1.00 22.22 225 VAL A N 1
ATOM 1459 C CA . VAL A 1 236 ? 6.451 -6.403 -15.471 1.00 22.97 225 VAL A CA 1
ATOM 1460 C C . VAL A 1 236 ? 7.132 -6.874 -14.187 1.00 22.07 225 VAL A C 1
ATOM 1461 O O . VAL A 1 236 ? 6.891 -7.972 -13.776 1.00 21.91 225 VAL A O 1
ATOM 1465 N N . TYR A 1 237 ? 7.921 -5.996 -13.552 1.00 21.00 226 TYR A N 1
ATOM 1466 C CA . TYR A 1 237 ? 8.706 -6.370 -12.396 1.00 19.55 226 TYR A CA 1
ATOM 1467 C C . TYR A 1 237 ? 8.072 -5.682 -11.179 1.00 19.18 226 TYR A C 1
ATOM 1468 O O . TYR A 1 237 ? 7.366 -4.683 -11.266 1.00 18.02 226 TYR A O 1
ATOM 1477 N N . SER A 1 238 ? 8.360 -6.227 -10.046 1.00 19.80 227 SER A N 1
ATOM 1478 C CA . SER A 1 238 ? 7.910 -5.636 -8.835 1.00 20.47 227 SER A CA 1
ATOM 1479 C C . SER A 1 238 ? 8.542 -4.266 -8.667 1.00 22.84 227 SER A C 1
ATOM 1480 O O . SER A 1 238 ? 9.628 -3.985 -9.202 1.00 21.40 227 SER A O 1
ATOM 1483 N N . PRO A 1 239 ? 7.948 -3.440 -7.808 1.00 21.38 228 PRO A N 1
ATOM 1484 C CA . PRO A 1 239 ? 8.600 -2.157 -7.666 1.00 21.86 228 PRO A CA 1
ATOM 1485 C C . PRO A 1 239 ? 9.999 -2.261 -7.083 1.00 21.85 228 PRO A C 1
ATOM 1486 O O . PRO A 1 239 ? 10.256 -3.118 -6.256 1.00 21.77 228 PRO A O 1
ATOM 1490 N N . ASP A 1 240 ? 10.882 -1.393 -7.571 1.00 22.00 229 ASP A N 1
ATOM 1491 C CA . ASP A 1 240 ? 12.271 -1.249 -7.155 1.00 24.50 229 ASP A CA 1
ATOM 1492 C C . ASP A 1 240 ? 13.178 -2.349 -7.717 1.00 22.31 229 ASP A C 1
ATOM 1493 O O . ASP A 1 240 ? 14.348 -2.347 -7.482 1.00 22.93 229 ASP A O 1
ATOM 1498 N N . PHE A 1 241 ? 12.643 -3.302 -8.458 1.00 21.60 230 PHE A N 1
ATOM 1499 C CA . PHE A 1 241 ? 13.426 -4.381 -8.997 1.00 22.02 230 PHE A CA 1
ATOM 1500 C C . PHE A 1 241 ? 14.583 -3.728 -9.825 1.00 23.55 230 PHE A C 1
ATOM 1501 O O . PHE A 1 241 ? 14.341 -2.773 -10.559 1.00 23.05 230 PHE A O 1
ATOM 1509 N N . PRO A 1 242 ? 15.804 -4.227 -9.722 1.00 24.72 231 PRO A N 1
ATOM 1510 C CA . PRO A 1 242 ? 16.161 -5.528 -9.127 1.00 26.02 231 PRO A CA 1
ATOM 1511 C C . PRO A 1 242 ? 16.615 -5.468 -7.676 1.00 28.96 231 PRO A C 1
ATOM 1512 O O . PRO A 1 242 ? 17.171 -6.432 -7.127 1.00 26.94 231 PRO A O 1
ATOM 1516 N N . ASP A 1 243 ? 16.403 -4.326 -7.030 1.00 29.75 232 ASP A N 1
ATOM 1517 C CA . ASP A 1 243 ? 16.573 -4.239 -5.603 1.00 29.73 232 ASP A CA 1
ATOM 1518 C C . ASP A 1 243 ? 15.344 -5.017 -5.039 1.00 30.67 232 ASP A C 1
ATOM 1519 O O . ASP A 1 243 ? 14.308 -5.247 -5.748 1.00 25.80 232 ASP A O 1
ATOM 1524 N N . THR A 1 244 ? 15.407 -5.348 -3.746 1.00 28.95 233 THR A N 1
ATOM 1525 C CA . THR A 1 244 ? 14.227 -5.893 -3.110 1.00 29.94 233 THR A CA 1
ATOM 1526 C C . THR A 1 244 ? 13.170 -4.830 -3.091 1.00 28.65 233 THR A C 1
ATOM 1527 O O . THR A 1 244 ? 13.467 -3.638 -3.059 1.00 29.18 233 THR A O 1
ATOM 1531 N N . TYR A 1 245 ? 11.911 -5.232 -3.040 1.00 28.95 234 TYR A N 1
ATOM 1532 C CA . TYR A 1 245 ? 10.856 -4.211 -3.081 1.00 28.40 234 TYR A CA 1
ATOM 1533 C C . TYR A 1 245 ? 10.795 -3.415 -1.790 1.00 31.71 234 TYR A C 1
ATOM 1534 O O . TYR A 1 245 ? 11.104 -3.961 -0.731 1.00 30.69 234 TYR A O 1
ATOM 1543 N N . ALA A 1 246 ? 10.424 -2.120 -1.878 1.00 31.05 235 ALA A N 1
ATOM 1544 C CA . ALA A 1 246 ? 10.345 -1.288 -0.662 1.00 35.94 235 ALA A CA 1
ATOM 1545 C C . ALA A 1 246 ? 9.032 -1.670 0.127 1.00 33.66 235 ALA A C 1
ATOM 1546 O O . ALA A 1 246 ? 8.116 -2.243 -0.466 1.00 30.55 235 ALA A O 1
ATOM 1548 N N . THR A 1 247 ? 9.023 -1.363 1.428 1.00 34.28 236 THR A N 1
ATOM 1549 C CA . THR A 1 247 ? 7.909 -1.579 2.287 1.00 34.94 236 THR A CA 1
ATOM 1550 C C . THR A 1 247 ? 6.813 -0.551 1.989 1.00 33.09 236 THR A C 1
ATOM 1551 O O . THR A 1 247 ? 7.098 0.556 1.556 1.00 31.53 236 THR A O 1
ATOM 1555 N N . GLY A 1 248 ? 5.557 -0.904 2.189 1.00 30.01 237 GLY A N 1
ATOM 1556 C CA . GLY A 1 248 ? 4.559 0.082 2.027 1.00 30.81 237 GLY A CA 1
ATOM 1557 C C . GLY A 1 248 ? 4.307 0.595 0.637 1.00 31.34 237 GLY A C 1
ATOM 1558 O O . GLY A 1 248 ? 3.879 1.689 0.468 1.00 32.44 237 GLY A O 1
ATOM 1559 N N . ARG A 1 249 ? 4.512 -0.210 -0.366 1.00 30.73 238 ARG A N 1
ATOM 1560 C CA . ARG A 1 249 ? 4.143 0.165 -1.779 1.00 31.76 238 ARG A CA 1
ATOM 1561 C C . ARG A 1 249 ? 2.752 -0.331 -2.163 1.00 28.40 238 ARG A C 1
ATOM 1562 O O . ARG A 1 249 ? 2.376 -1.439 -1.804 1.00 25.72 238 ARG A O 1
ATOM 1570 N N . VAL A 1 250 ? 2.004 0.490 -2.916 1.00 25.07 239 VAL A N 1
ATOM 1571 C CA . VAL A 1 250 ? 0.840 0.073 -3.574 1.00 24.52 239 VAL A CA 1
ATOM 1572 C C . VAL A 1 250 ? 1.115 0.495 -5.034 1.00 23.73 239 VAL A C 1
ATOM 1573 O O . VAL A 1 250 ? 1.308 1.670 -5.296 1.00 23.24 239 VAL A O 1
ATOM 1577 N N . CYS A 1 251 ? 1.163 -0.461 -5.936 1.00 22.02 240 CYS A N 1
ATOM 1578 C CA . CYS A 1 251 ? 1.482 -0.171 -7.304 1.00 22.36 240 CYS A CA 1
ATOM 1579 C C . CYS A 1 251 ? 0.544 -0.923 -8.186 1.00 21.19 240 CYS A C 1
ATOM 1580 O O . CYS A 1 251 ? 0.163 -2.032 -7.831 1.00 19.92 240 CYS A O 1
ATOM 1583 N N . TYR A 1 252 ? 0.149 -0.333 -9.326 1.00 19.92 241 TYR A N 1
ATOM 1584 C CA . TYR A 1 252 ? -0.581 -1.122 -10.284 1.00 19.98 241 TYR A CA 1
ATOM 1585 C C . TYR A 1 252 ? -0.127 -0.807 -11.663 1.00 19.87 241 TYR A C 1
ATOM 1586 O O . TYR A 1 252 ? 0.294 0.303 -11.951 1.00 19.78 241 TYR A O 1
ATOM 1595 N N . TRP A 1 253 ? -0.292 -1.773 -12.527 1.00 18.76 242 TRP A N 1
ATOM 1596 C CA . TRP A 1 253 ? 0.060 -1.633 -13.889 1.00 20.11 242 TRP A CA 1
ATOM 1597 C C . TRP A 1 253 ? -1.169 -2.089 -14.664 1.00 20.99 242 TRP A C 1
ATOM 1598 O O . TRP A 1 253 ? -1.830 -3.043 -14.314 1.00 23.13 242 TRP A O 1
ATOM 1609 N N . THR A 1 254 ? -1.511 -1.342 -15.685 1.00 23.63 243 THR A N 1
ATOM 1610 C CA . THR A 1 254 ? -2.542 -1.710 -16.623 1.00 24.27 243 THR A CA 1
ATOM 1611 C C . THR A 1 254 ? -1.979 -2.360 -17.885 1.00 24.22 243 THR A C 1
ATOM 1612 O O . THR A 1 254 ? -1.140 -1.779 -18.574 1.00 27.55 243 THR A O 1
ATOM 1616 N N . ILE A 1 255 ? -2.550 -3.482 -18.224 1.00 22.60 244 ILE A N 1
ATOM 1617 C CA . ILE A 1 255 ? -2.280 -4.224 -19.425 1.00 23.38 244 ILE A CA 1
ATOM 1618 C C . ILE A 1 255 ? -3.551 -4.195 -20.244 1.00 25.30 244 ILE A C 1
ATOM 1619 O O . ILE A 1 255 ? -4.611 -4.763 -19.839 1.00 25.64 244 ILE A O 1
ATOM 1624 N N . ARG A 1 256 ? -3.473 -3.467 -21.332 1.00 25.02 245 ARG A N 1
ATOM 1625 C CA . ARG A 1 256 ? -4.537 -3.345 -22.224 1.00 27.77 245 ARG A CA 1
ATOM 1626 C C . ARG A 1 256 ? -4.099 -3.522 -23.669 1.00 30.25 245 ARG A C 1
ATOM 1627 O O . ARG A 1 256 ? -3.366 -2.722 -24.223 1.00 29.49 245 ARG A O 1
ATOM 1635 N N . VAL A 1 257 ? -4.550 -4.611 -24.260 1.00 31.05 246 VAL A N 1
ATOM 1636 C CA . VAL A 1 257 ? -4.126 -5.007 -25.573 1.00 32.40 246 VAL A CA 1
ATOM 1637 C C . VAL A 1 257 ? -5.374 -5.092 -26.453 1.00 35.84 246 VAL A C 1
ATOM 1638 O O . VAL A 1 257 ? -5.973 -6.131 -26.581 1.00 35.24 246 VAL A O 1
ATOM 1642 N N . PRO A 1 258 ? -5.759 -3.966 -27.051 1.00 40.53 247 PRO A N 1
ATOM 1643 C CA . PRO A 1 258 ? -6.895 -3.941 -27.958 1.00 45.89 247 PRO A CA 1
ATOM 1644 C C . PRO A 1 258 ? -6.943 -5.145 -28.953 1.00 47.64 247 PRO A C 1
ATOM 1645 O O . PRO A 1 258 ? -5.990 -5.395 -29.687 1.00 45.45 247 PRO A O 1
ATOM 1649 N N . GLY A 1 259 ? -8.034 -5.886 -28.947 1.00 47.04 248 GLY A N 1
ATOM 1650 C CA . GLY A 1 259 ? -8.149 -7.017 -29.818 1.00 51.40 248 GLY A CA 1
ATOM 1651 C C . GLY A 1 259 ? -7.657 -8.347 -29.293 1.00 49.50 248 GLY A C 1
ATOM 1652 O O . GLY A 1 259 ? -7.807 -9.369 -29.955 1.00 52.03 248 GLY A O 1
ATOM 1653 N N . ALA A 1 260 ? -7.117 -8.376 -28.098 1.00 42.09 249 ALA A N 1
ATOM 1654 C CA . ALA A 1 260 ? -6.745 -9.662 -27.546 1.00 39.55 249 ALA A CA 1
ATOM 1655 C C . ALA A 1 260 ? -8.012 -10.490 -27.194 1.00 38.63 249 ALA A C 1
ATOM 1656 O O . ALA A 1 260 ? -8.980 -9.942 -26.744 1.00 38.37 249 ALA A O 1
ATOM 1658 N N . SER A 1 261 ? -8.007 -11.803 -27.397 1.00 39.72 250 SER A N 1
ATOM 1659 C CA . SER A 1 261 ? -9.065 -12.672 -26.870 1.00 41.01 250 SER A CA 1
ATOM 1660 C C . SER A 1 261 ? -8.709 -13.225 -25.491 1.00 39.44 250 SER A C 1
ATOM 1661 O O . SER A 1 261 ? -9.547 -13.474 -24.641 1.00 37.53 250 SER A O 1
ATOM 1664 N N . HIS A 1 262 ? -7.432 -13.424 -25.256 1.00 38.60 251 HIS A N 1
ATOM 1665 C CA . HIS A 1 262 ? -6.991 -13.718 -23.919 1.00 36.83 251 HIS A CA 1
ATOM 1666 C C . HIS A 1 262 ? -5.592 -13.279 -23.706 1.00 34.48 251 HIS A C 1
ATOM 1667 O O . HIS A 1 262 ? -4.889 -12.960 -24.674 1.00 34.46 251 HIS A O 1
ATOM 1674 N N . ILE A 1 263 ? -5.202 -13.220 -22.438 1.00 31.68 252 ILE A N 1
ATOM 1675 C CA . ILE A 1 263 ? -3.841 -12.947 -22.060 1.00 31.55 252 ILE A CA 1
ATOM 1676 C C . ILE A 1 263 ? -3.281 -14.025 -21.165 1.00 32.73 252 ILE A C 1
ATOM 1677 O O . ILE A 1 263 ? -3.892 -14.381 -20.173 1.00 32.94 252 ILE A O 1
ATOM 1682 N N . HIS A 1 264 ? -2.136 -14.549 -21.562 1.00 33.41 253 HIS A N 1
ATOM 1683 C CA . HIS A 1 264 ? -1.452 -15.579 -20.805 1.00 37.10 253 HIS A CA 1
ATOM 1684 C C . HIS A 1 264 ? -0.436 -14.983 -19.827 1.00 33.41 253 HIS A C 1
ATOM 1685 O O . HIS A 1 264 ? 0.448 -14.213 -20.181 1.00 32.14 253 HIS A O 1
ATOM 1692 N N . PHE A 1 265 ? -0.567 -15.334 -18.572 1.00 31.70 254 PHE A N 1
ATOM 1693 C CA . PHE A 1 265 ? 0.367 -14.867 -17.566 1.00 28.63 254 PHE A CA 1
ATOM 1694 C C . PHE A 1 265 ? 1.291 -15.976 -17.022 1.00 30.80 254 PHE A C 1
ATOM 1695 O O . PHE A 1 265 ? 0.849 -17.037 -16.613 1.00 32.07 254 PHE A O 1
ATOM 1703 N N . SER A 1 266 ? 2.577 -15.692 -16.937 1.00 32.34 255 SER A N 1
ATOM 1704 C CA . SER A 1 266 ? 3.512 -16.577 -16.156 1.00 33.36 255 SER A CA 1
ATOM 1705 C C . SER A 1 266 ? 4.372 -15.757 -15.240 1.00 30.82 255 SER A C 1
ATOM 1706 O O . SER A 1 266 ? 4.430 -14.510 -15.334 1.00 27.07 255 SER A O 1
ATOM 1709 N N . PHE A 1 267 ? 4.897 -16.412 -14.228 1.00 31.77 256 PHE A N 1
ATOM 1710 C CA . PHE A 1 267 ? 5.601 -15.758 -13.161 1.00 32.17 256 PHE A CA 1
ATOM 1711 C C . PHE A 1 267 ? 6.926 -16.444 -13.075 1.00 33.29 256 PHE A C 1
ATOM 1712 O O . PHE A 1 267 ? 7.095 -17.332 -12.273 1.00 33.28 256 PHE A O 1
ATOM 1720 N N . PRO A 1 268 ? 7.843 -16.123 -13.978 1.00 31.75 257 PRO A N 1
ATOM 1721 C CA . PRO A 1 268 ? 9.101 -16.841 -13.902 1.00 33.12 257 PRO A CA 1
ATOM 1722 C C . PRO A 1 268 ? 9.876 -16.490 -12.655 1.00 31.44 257 PRO A C 1
ATOM 1723 O O . PRO A 1 268 ? 10.766 -17.156 -12.313 1.00 30.82 257 PRO A O 1
ATOM 1727 N N . LEU A 1 269 ? 9.557 -15.397 -12.005 1.00 30.05 258 LEU A N 1
ATOM 1728 C CA . LEU A 1 269 ? 10.151 -15.147 -10.704 1.00 30.82 258 LEU A CA 1
ATOM 1729 C C . LEU A 1 269 ? 9.047 -14.775 -9.760 1.00 29.68 258 LEU A C 1
ATOM 1730 O O . LEU A 1 269 ? 8.206 -13.924 -10.109 1.00 28.67 258 LEU A O 1
ATOM 1735 N N . PHE A 1 270 ? 9.043 -15.337 -8.565 1.00 30.36 259 PHE A N 1
ATOM 1736 C CA . PHE A 1 270 ? 8.013 -14.980 -7.558 1.00 31.74 259 PHE A CA 1
ATOM 1737 C C . PHE A 1 270 ? 8.543 -15.204 -6.179 1.00 33.12 259 PHE A C 1
ATOM 1738 O O . PHE A 1 270 ? 8.549 -16.322 -5.676 1.00 34.94 259 PHE A O 1
ATOM 1746 N N . ASP A 1 271 ? 9.042 -14.138 -5.590 1.00 33.85 260 ASP A N 1
ATOM 1747 C CA . ASP A 1 271 ? 9.759 -14.208 -4.317 1.00 38.21 260 ASP A CA 1
ATOM 1748 C C . ASP A 1 271 ? 9.235 -13.073 -3.440 1.00 36.25 260 ASP A C 1
ATOM 1749 O O . ASP A 1 271 ? 9.849 -12.042 -3.236 1.00 34.51 260 ASP A O 1
ATOM 1754 N N . ILE A 1 272 ? 8.086 -13.352 -2.882 1.00 37.54 261 ILE A N 1
ATOM 1755 C CA . ILE A 1 272 ? 7.305 -12.439 -2.082 1.00 37.14 261 ILE A CA 1
ATOM 1756 C C . ILE A 1 272 ? 7.311 -13.047 -0.720 1.00 38.93 261 ILE A C 1
ATOM 1757 O O . ILE A 1 272 ? 7.016 -14.215 -0.600 1.00 39.55 261 ILE A O 1
ATOM 1762 N N . ARG A 1 273 ? 7.621 -12.292 0.299 1.00 38.54 262 ARG A N 1
ATOM 1763 C CA . ARG A 1 273 ? 7.844 -12.937 1.548 1.00 44.21 262 ARG A CA 1
ATOM 1764 C C . ARG A 1 273 ? 6.588 -13.326 2.352 1.00 46.26 262 ARG A C 1
ATOM 1765 O O . ARG A 1 273 ? 6.518 -14.438 2.943 1.00 47.18 262 ARG A O 1
ATOM 1773 N N . ASP A 1 274 ? 5.636 -12.407 2.420 1.00 45.50 263 ASP A N 1
ATOM 1774 C CA . ASP A 1 274 ? 4.661 -12.433 3.533 1.00 50.21 263 ASP A CA 1
ATOM 1775 C C . ASP A 1 274 ? 3.293 -12.827 3.038 1.00 49.25 263 ASP A C 1
ATOM 1776 O O . ASP A 1 274 ? 2.920 -12.510 1.868 1.00 45.67 263 ASP A O 1
ATOM 1781 N N . SER A 1 275 ? 2.519 -13.454 3.933 1.00 50.56 264 SER A N 1
ATOM 1782 C CA . SER A 1 275 ? 1.080 -13.603 3.688 1.00 52.23 264 SER A CA 1
ATOM 1783 C C . SER A 1 275 ? 0.473 -12.190 3.494 1.00 47.17 264 SER A C 1
ATOM 1784 O O . SER A 1 275 ? -0.482 -11.989 2.645 1.00 46.66 264 SER A O 1
ATOM 1787 N N . ALA A 1 276 ? 1.100 -11.204 4.162 1.00 42.85 265 ALA A N 1
ATOM 1788 C CA . ALA A 1 276 ? 0.645 -9.814 4.019 1.00 41.64 265 ALA A CA 1
ATOM 1789 C C . ALA A 1 276 ? 1.056 -9.085 2.721 1.00 36.78 265 ALA A C 1
ATOM 1790 O O . ALA A 1 276 ? 0.382 -8.135 2.353 1.00 38.80 265 ALA A O 1
ATOM 1792 N N . ASP A 1 277 ? 2.150 -9.480 2.049 1.00 34.69 266 ASP A N 1
ATOM 1793 C CA . ASP A 1 277 ? 2.490 -8.925 0.722 1.00 32.43 266 ASP A CA 1
ATOM 1794 C C . ASP A 1 277 ? 1.562 -9.596 -0.231 1.00 33.00 266 ASP A C 1
ATOM 1795 O O . ASP A 1 277 ? 1.177 -10.746 0.027 1.00 34.71 266 ASP A O 1
ATOM 1800 N N . MET A 1 278 ? 1.170 -8.915 -1.312 1.00 31.51 267 MET A N 1
ATOM 1801 C CA . MET A 1 278 ? 0.266 -9.586 -2.259 1.00 33.76 267 MET A CA 1
ATOM 1802 C C . MET A 1 278 ? 0.286 -9.038 -3.630 1.00 30.48 267 MET A C 1
ATOM 1803 O O . MET A 1 278 ? 0.465 -7.863 -3.797 1.00 30.53 267 MET A O 1
ATOM 1808 N N . VAL A 1 279 ? 0.137 -9.936 -4.600 1.00 27.94 268 VAL A N 1
ATOM 1809 C CA . VAL A 1 279 ? 0.023 -9.609 -6.013 1.00 28.41 268 VAL A CA 1
ATOM 1810 C C . VAL A 1 279 ? -1.358 -10.074 -6.450 1.00 28.69 268 VAL A C 1
ATOM 1811 O O . VAL A 1 279 ? -1.779 -11.174 -6.092 1.00 29.08 268 VAL A O 1
ATOM 1815 N N . GLU A 1 280 ? -2.067 -9.205 -7.159 1.00 27.32 269 GLU A N 1
ATOM 1816 C CA . GLU A 1 280 ? -3.485 -9.451 -7.484 1.00 29.45 269 GLU A CA 1
ATOM 1817 C C . GLU A 1 280 ? -3.690 -9.093 -8.944 1.00 24.97 269 GLU A C 1
ATOM 1818 O O . GLU A 1 280 ? -3.080 -8.178 -9.411 1.00 25.02 269 GLU A O 1
ATOM 1824 N N . LEU A 1 281 ? -4.535 -9.820 -9.652 1.00 24.52 270 LEU A N 1
ATOM 1825 C CA . LEU A 1 281 ? -4.882 -9.425 -10.986 1.00 24.55 270 LEU A CA 1
ATOM 1826 C C . LEU A 1 281 ? -6.354 -9.046 -10.928 1.00 22.88 270 LEU A C 1
ATOM 1827 O O . LEU A 1 281 ? -7.168 -9.859 -10.447 1.00 23.48 270 LEU A O 1
ATOM 1832 N N . LEU A 1 282 ? -6.680 -7.866 -11.446 1.00 21.80 271 LEU A N 1
ATOM 1833 C CA . LEU A 1 282 ? -8.080 -7.416 -11.531 1.00 23.75 271 LEU A CA 1
ATOM 1834 C C . LEU A 1 282 ? -8.611 -7.420 -12.963 1.00 21.62 271 LEU A C 1
ATOM 1835 O O . LEU A 1 282 ? -7.902 -7.010 -13.880 1.00 19.63 271 LEU A O 1
ATOM 1840 N N . ASP A 1 283 ? -9.874 -7.770 -13.131 1.00 21.17 272 ASP A N 1
ATOM 1841 C CA . ASP A 1 283 ? -10.565 -7.515 -14.404 1.00 21.37 272 ASP A CA 1
ATOM 1842 C C . ASP A 1 283 ? -10.550 -5.990 -14.617 1.00 21.19 272 ASP A C 1
ATOM 1843 O O . ASP A 1 283 ? -11.002 -5.262 -13.761 1.00 21.53 272 ASP A O 1
ATOM 1848 N N . GLY A 1 284 ? -10.053 -5.504 -15.747 1.00 20.98 273 GLY A N 1
ATOM 1849 C CA . GLY A 1 284 ? -10.004 -4.087 -15.994 1.00 20.92 273 GLY A CA 1
ATOM 1850 C C . GLY A 1 284 ? -11.398 -3.385 -16.105 1.00 21.42 273 GLY A C 1
ATOM 1851 O O . GLY A 1 284 ? -11.570 -2.218 -15.734 1.00 22.69 273 GLY A O 1
ATOM 1852 N N . TYR A 1 285 ? -12.386 -4.087 -16.605 1.00 22.17 274 TYR A N 1
ATOM 1853 C CA . TYR A 1 285 ? -13.676 -3.492 -16.780 1.00 23.54 274 TYR A CA 1
ATOM 1854 C C . TYR A 1 285 ? -14.403 -3.446 -15.475 1.00 23.04 274 TYR A C 1
ATOM 1855 O O . TYR A 1 285 ? -15.066 -2.454 -15.177 1.00 24.59 274 TYR A O 1
ATOM 1864 N N . THR A 1 286 ? -14.355 -4.500 -14.686 1.00 22.26 275 THR A N 1
ATOM 1865 C CA . THR A 1 286 ? -15.244 -4.598 -13.510 1.00 22.94 275 THR A CA 1
ATOM 1866 C C . THR A 1 286 ? -14.534 -4.386 -12.196 1.00 23.63 275 THR A C 1
ATOM 1867 O O . THR A 1 286 ? -15.196 -4.206 -11.158 1.00 24.70 275 THR A O 1
ATOM 1871 N N . HIS A 1 287 ? -13.205 -4.451 -12.239 1.00 23.63 276 HIS A N 1
ATOM 1872 C CA . HIS A 1 287 ? -12.301 -4.404 -11.053 1.00 23.83 276 HIS A CA 1
ATOM 1873 C C . HIS A 1 287 ? -12.404 -5.577 -10.133 1.00 24.82 276 HIS A C 1
ATOM 1874 O O . HIS A 1 287 ? -11.964 -5.536 -8.995 1.00 26.55 276 HIS A O 1
ATOM 1881 N N . ARG A 1 288 ? -12.993 -6.634 -10.604 1.00 26.68 277 ARG A N 1
ATOM 1882 C CA . ARG A 1 288 ? -13.102 -7.827 -9.823 1.00 28.10 277 ARG A CA 1
ATOM 1883 C C . ARG A 1 288 ? -11.700 -8.453 -9.664 1.00 27.25 277 ARG A C 1
ATOM 1884 O O . ARG A 1 288 ? -10.935 -8.566 -10.615 1.00 22.68 277 ARG A O 1
ATOM 1892 N N . VAL A 1 289 ? -11.426 -8.923 -8.453 1.00 27.09 278 VAL A N 1
ATOM 1893 C CA . VAL A 1 289 ? -10.101 -9.527 -8.187 1.00 27.41 278 VAL A CA 1
ATOM 1894 C C . VAL A 1 289 ? -10.099 -10.930 -8.744 1.00 26.32 278 VAL A C 1
ATOM 1895 O O . VAL A 1 289 ? -10.813 -11.733 -8.307 1.00 28.11 278 VAL A O 1
ATOM 1899 N N . LEU A 1 290 ? -9.347 -11.185 -9.767 1.00 25.29 279 LEU A N 1
ATOM 1900 C CA . LEU A 1 290 ? -9.394 -12.494 -10.459 1.00 27.62 279 LEU A CA 1
ATOM 1901 C C . LEU A 1 290 ? -8.531 -13.550 -9.793 1.00 28.49 279 LEU A C 1
ATOM 1902 O O . LEU A 1 290 ? -8.826 -14.712 -9.827 1.00 31.42 279 LEU A O 1
ATOM 1907 N N . ALA A 1 291 ? -7.425 -13.114 -9.242 1.00 27.62 280 ALA A N 1
ATOM 1908 C CA . ALA A 1 291 ? -6.496 -14.043 -8.579 1.00 29.86 280 ALA A CA 1
ATOM 1909 C C . ALA A 1 291 ? -5.709 -13.202 -7.550 1.00 27.67 280 ALA A C 1
ATOM 1910 O O . ALA A 1 291 ? -5.480 -12.058 -7.790 1.00 26.44 280 ALA A O 1
ATOM 1912 N N . ARG A 1 292 ? -5.423 -13.765 -6.398 1.00 29.36 281 ARG A N 1
ATOM 1913 C CA . ARG A 1 292 ? -4.657 -13.131 -5.349 1.00 31.48 281 ARG A CA 1
ATOM 1914 C C . ARG A 1 292 ? -3.468 -14.117 -5.062 1.00 31.08 281 ARG A C 1
ATOM 1915 O O . ARG A 1 292 ? -3.697 -15.267 -4.705 1.00 32.85 281 ARG A O 1
ATOM 1923 N N . PHE A 1 293 ? -2.259 -13.660 -5.202 1.00 28.63 282 PHE A N 1
ATOM 1924 C CA . PHE A 1 293 ? -1.096 -14.444 -4.807 1.00 32.05 282 PHE A CA 1
ATOM 1925 C C . PHE A 1 293 ? -0.379 -13.757 -3.656 1.00 32.06 282 PHE A C 1
ATOM 1926 O O . PHE A 1 293 ? -0.295 -12.549 -3.610 1.00 32.57 282 PHE A O 1
ATOM 1934 N N . HIS A 1 294 ? 0.114 -14.528 -2.727 1.00 35.46 283 HIS A N 1
ATOM 1935 C CA . HIS A 1 294 ? 0.923 -13.929 -1.647 1.00 35.92 283 HIS A CA 1
ATOM 1936 C C . HIS A 1 294 ? 2.030 -14.892 -1.226 1.00 38.38 283 HIS A C 1
ATOM 1937 O O . HIS A 1 294 ? 2.290 -15.877 -1.912 1.00 38.83 283 HIS A O 1
ATOM 1944 N N . GLY A 1 295 ? 2.723 -14.616 -0.125 1.00 39.88 284 GLY A N 1
ATOM 1945 C CA . GLY A 1 295 ? 3.865 -15.450 0.241 1.00 42.79 284 GLY A CA 1
ATOM 1946 C C . GLY A 1 295 ? 3.507 -16.892 0.525 1.00 46.07 284 GLY A C 1
ATOM 1947 O O . GLY A 1 295 ? 4.326 -17.764 0.364 1.00 52.62 284 GLY A O 1
ATOM 1948 N N . ARG A 1 296 ? 2.293 -17.131 0.992 1.00 47.08 285 ARG A N 1
ATOM 1949 C CA . ARG A 1 296 ? 1.762 -18.477 1.184 1.00 50.94 285 ARG A CA 1
ATOM 1950 C C . ARG A 1 296 ? 0.744 -19.034 0.155 1.00 51.43 285 ARG A C 1
ATOM 1951 O O . ARG A 1 296 ? 0.034 -19.967 0.467 1.00 51.69 285 ARG A O 1
ATOM 1959 N N . SER A 1 297 ? 0.679 -18.488 -1.066 1.00 50.38 286 SER A N 1
ATOM 1960 C CA . SER A 1 297 ? -0.169 -19.089 -2.116 1.00 53.45 286 SER A CA 1
ATOM 1961 C C . SER A 1 297 ? 0.325 -18.580 -3.470 1.00 52.26 286 SER A C 1
ATOM 1962 O O . SER A 1 297 ? 0.026 -17.459 -3.855 1.00 46.30 286 SER A O 1
ATOM 1965 N N . ARG A 1 298 ? 1.113 -19.425 -4.142 1.00 56.50 287 ARG A N 1
ATOM 1966 C CA . ARG A 1 298 ? 1.986 -19.034 -5.255 1.00 57.32 287 ARG A CA 1
ATOM 1967 C C . ARG A 1 298 ? 1.175 -19.144 -6.537 1.00 54.24 287 ARG A C 1
ATOM 1968 O O . ARG A 1 298 ? 0.116 -19.769 -6.526 1.00 51.77 287 ARG A O 1
ATOM 1976 N N . PRO A 1 299 ? 1.679 -18.559 -7.648 1.00 51.32 288 PRO A N 1
ATOM 1977 C CA . PRO A 1 299 ? 0.979 -18.717 -8.941 1.00 51.28 288 PRO A CA 1
ATOM 1978 C C . PRO A 1 299 ? 1.294 -20.028 -9.631 1.00 53.98 288 PRO A C 1
ATOM 1979 O O . PRO A 1 299 ? 2.386 -20.490 -9.441 1.00 51.75 288 PRO A O 1
ATOM 1983 N N . PRO A 1 300 ? 0.348 -20.596 -10.446 1.00 61.05 289 PRO A N 1
ATOM 1984 C CA . PRO A 1 300 ? 0.639 -21.839 -11.222 1.00 64.90 289 PRO A CA 1
ATOM 1985 C C . PRO A 1 300 ? 1.748 -21.486 -12.150 1.00 65.76 289 PRO A C 1
ATOM 1986 O O . PRO A 1 300 ? 2.075 -20.299 -12.197 1.00 62.36 289 PRO A O 1
ATOM 1990 N N . LEU A 1 301 ? 2.346 -22.437 -12.890 1.00 70.20 290 LEU A N 1
ATOM 1991 C CA . LEU A 1 301 ? 3.439 -22.027 -13.812 1.00 70.94 290 LEU A CA 1
ATOM 1992 C C . LEU A 1 301 ? 2.938 -20.730 -14.446 1.00 66.96 290 LEU A C 1
ATOM 1993 O O . LEU A 1 301 ? 3.654 -19.677 -14.483 1.00 60.90 290 LEU A O 1
ATOM 1998 N N . SER A 1 302 ? 1.659 -20.824 -14.849 1.00 60.64 291 SER A N 1
ATOM 1999 C CA . SER A 1 302 ? 1.043 -19.869 -15.684 1.00 57.39 291 SER A CA 1
ATOM 2000 C C . SER A 1 302 ? -0.471 -20.100 -15.815 1.00 52.36 291 SER A C 1
ATOM 2001 O O . SER A 1 302 ? -0.983 -21.173 -15.557 1.00 52.56 291 SER A O 1
ATOM 2004 N N . PHE A 1 303 ? -1.168 -19.090 -16.300 1.00 45.45 292 PHE A N 1
ATOM 2005 C CA . PHE A 1 303 ? -2.582 -19.230 -16.561 1.00 48.20 292 PHE A CA 1
ATOM 2006 C C . PHE A 1 303 ? -3.115 -18.125 -17.496 1.00 44.25 292 PHE A C 1
ATOM 2007 O O . PHE A 1 303 ? -2.480 -17.104 -17.710 1.00 42.74 292 PHE A O 1
ATOM 2015 N N . ASN A 1 304 ? -4.318 -18.332 -17.984 1.00 42.67 293 ASN A N 1
ATOM 2016 C CA . ASN A 1 304 ? -4.847 -17.532 -19.018 1.00 42.63 293 ASN A CA 1
ATOM 2017 C C . ASN A 1 304 ? -6.033 -16.773 -18.463 1.00 39.30 293 ASN A C 1
ATOM 2018 O O . ASN A 1 304 ? -6.855 -17.322 -17.759 1.00 37.38 293 ASN A O 1
ATOM 2023 N N . VAL A 1 305 ? -6.160 -15.540 -18.889 1.00 34.99 294 VAL A N 1
ATOM 2024 C CA . VAL A 1 305 ? -7.261 -14.726 -18.545 1.00 34.78 294 VAL A CA 1
ATOM 2025 C C . VAL A 1 305 ? -7.967 -14.312 -19.823 1.00 34.23 294 VAL A C 1
ATOM 2026 O O . VAL A 1 305 ? -7.345 -13.684 -20.677 1.00 32.70 294 VAL A O 1
ATOM 2030 N N . SER A 1 306 ? -9.255 -14.612 -19.983 1.00 35.55 295 SER A N 1
ATOM 2031 C CA . SER A 1 306 ? -9.907 -14.279 -21.258 1.00 36.24 295 SER A CA 1
ATOM 2032 C C . SER A 1 306 ? -10.448 -12.851 -21.246 1.00 33.90 295 SER A C 1
ATOM 2033 O O . SER A 1 306 ? -11.601 -12.612 -21.403 1.00 34.95 295 SER A O 1
ATOM 2036 N N . LEU A 1 307 ? -9.526 -11.916 -21.113 1.00 31.84 296 LEU A N 1
ATOM 2037 C CA . LEU A 1 307 ? -9.786 -10.497 -21.173 1.00 30.55 296 LEU A CA 1
ATOM 2038 C C . LEU A 1 307 ? -8.724 -9.808 -22.004 1.00 30.96 296 LEU A C 1
ATOM 2039 O O . LEU A 1 307 ? -7.570 -10.294 -22.060 1.00 30.40 296 LEU A O 1
ATOM 2044 N N . ASP A 1 308 ? -9.074 -8.648 -22.595 1.00 30.10 297 ASP A N 1
ATOM 2045 C CA . ASP A 1 308 ? -8.074 -7.790 -23.198 1.00 30.00 297 ASP A CA 1
ATOM 2046 C C . ASP A 1 308 ? -7.597 -6.692 -22.314 1.00 27.71 297 ASP A C 1
ATOM 2047 O O . ASP A 1 308 ? -6.783 -5.856 -22.784 1.00 26.14 297 ASP A O 1
ATOM 2052 N N . PHE A 1 309 ? -8.038 -6.684 -21.054 1.00 26.04 298 PHE A N 1
ATOM 2053 C CA . PHE A 1 309 ? -7.800 -5.538 -20.132 1.00 23.86 298 PHE A CA 1
ATOM 2054 C C . PHE A 1 309 ? -7.707 -6.040 -18.707 1.00 23.85 298 PHE A C 1
ATOM 2055 O O . PHE A 1 309 ? -8.735 -6.403 -18.099 1.00 22.81 298 PHE A O 1
ATOM 2063 N N . VAL A 1 310 ? -6.502 -6.020 -18.157 1.00 22.47 299 VAL A N 1
ATOM 2064 C CA . VAL A 1 310 ? -6.228 -6.513 -16.806 1.00 23.29 299 VAL A CA 1
ATOM 2065 C C . VAL A 1 310 ? -5.394 -5.488 -16.060 1.00 22.91 299 VAL A C 1
ATOM 2066 O O . VAL A 1 310 ? -4.606 -4.743 -16.688 1.00 23.41 299 VAL A O 1
ATOM 2070 N N . ILE A 1 311 ? -5.570 -5.434 -14.721 1.00 22.01 300 ILE A N 1
ATOM 2071 C CA . ILE A 1 311 ? -4.806 -4.525 -13.889 1.00 21.95 300 ILE A CA 1
ATOM 2072 C C . ILE A 1 311 ? -4.112 -5.427 -12.895 1.00 21.01 300 ILE A C 1
ATOM 2073 O O . ILE A 1 311 ? -4.745 -6.272 -12.230 1.00 23.91 300 ILE A O 1
ATOM 2078 N N . LEU A 1 312 ? -2.806 -5.291 -12.851 1.00 20.19 301 LEU A N 1
ATOM 2079 C CA . LEU A 1 312 ? -1.960 -6.055 -11.929 1.00 21.17 301 LEU A CA 1
ATOM 2080 C C . LEU A 1 312 ? -1.682 -5.096 -10.783 1.00 19.73 301 LEU A C 1
ATOM 2081 O O . LEU A 1 312 ? -1.370 -3.902 -11.014 1.00 19.64 301 LEU A O 1
ATOM 2086 N N . TYR A 1 313 ? -1.920 -5.532 -9.543 1.00 20.22 302 TYR A N 1
ATOM 2087 C CA . TYR A 1 313 ? -1.713 -4.739 -8.389 1.00 19.90 302 TYR A CA 1
ATOM 2088 C C . TYR A 1 313 ? -0.686 -5.485 -7.495 1.00 20.64 302 TYR A C 1
ATOM 2089 O O . TYR A 1 313 ? -0.596 -6.728 -7.503 1.00 20.22 302 TYR A O 1
ATOM 2098 N N . PHE A 1 314 ? 0.109 -4.697 -6.777 1.00 20.20 303 PHE A N 1
ATOM 2099 C CA . PHE A 1 314 ? 1.031 -5.174 -5.794 1.00 20.94 303 PHE A CA 1
ATOM 2100 C C . PHE A 1 314 ? 0.934 -4.304 -4.593 1.00 21.12 303 PHE A C 1
ATOM 2101 O O . PHE A 1 314 ? 0.966 -3.104 -4.731 1.00 21.33 303 PHE A O 1
ATOM 2109 N N . PHE A 1 315 ? 0.913 -4.962 -3.442 1.00 22.00 304 PHE A N 1
ATOM 2110 C CA . PHE A 1 315 ? 0.877 -4.407 -2.126 1.00 24.27 304 PHE A CA 1
ATOM 2111 C C . PHE A 1 315 ? 1.973 -5.066 -1.316 1.00 25.29 304 PHE A C 1
ATOM 2112 O O . PHE A 1 315 ? 2.031 -6.307 -1.221 1.00 26.18 304 PHE A O 1
ATOM 2120 N N . SER A 1 316 ? 2.732 -4.217 -0.650 1.00 24.52 305 SER A N 1
ATOM 2121 C CA . SER A 1 316 ? 3.881 -4.535 0.081 1.00 25.73 305 SER A CA 1
ATOM 2122 C C . SER A 1 316 ? 3.607 -4.056 1.459 1.00 27.57 305 SER A C 1
ATOM 2123 O O . SER A 1 316 ? 3.264 -2.910 1.669 1.00 26.76 305 SER A O 1
ATOM 2126 N N . ASP A 1 317 ? 3.774 -4.950 2.436 1.00 28.79 306 ASP A N 1
ATOM 2127 C CA . ASP A 1 317 ? 3.526 -4.585 3.801 1.00 31.21 306 ASP A CA 1
ATOM 2128 C C . ASP A 1 317 ? 4.758 -3.895 4.384 1.00 31.84 306 ASP A C 1
ATOM 2129 O O . ASP A 1 317 ? 5.701 -3.514 3.683 1.00 31.34 306 ASP A O 1
ATOM 2134 N N . ARG A 1 318 ? 4.788 -3.738 5.682 1.00 34.21 307 ARG A N 1
ATOM 2135 C CA . ARG A 1 318 ? 5.958 -3.066 6.285 1.00 37.73 307 ARG A CA 1
ATOM 2136 C C . ARG A 1 318 ? 6.740 -4.025 7.158 1.00 40.01 307 ARG A C 1
ATOM 2137 O O . ARG A 1 318 ? 7.242 -3.630 8.173 1.00 39.99 307 ARG A O 1
ATOM 2145 N N . ILE A 1 319 ? 6.794 -5.304 6.791 1.00 40.99 308 ILE A N 1
ATOM 2146 C CA . ILE A 1 319 ? 7.442 -6.287 7.660 1.00 43.49 308 ILE A CA 1
ATOM 2147 C C . ILE A 1 319 ? 8.694 -6.638 6.866 1.00 44.07 308 ILE A C 1
ATOM 2148 O O . ILE A 1 319 ? 9.679 -5.995 7.113 1.00 45.74 308 ILE A O 1
ATOM 2153 N N . ASN A 1 320 ? 8.651 -7.562 5.897 1.00 42.71 309 ASN A N 1
ATOM 2154 C CA . ASN A 1 320 ? 9.900 -8.107 5.327 1.00 45.43 309 ASN A CA 1
ATOM 2155 C C . ASN A 1 320 ? 9.878 -7.913 3.855 1.00 44.25 309 ASN A C 1
ATOM 2156 O O . ASN A 1 320 ? 8.876 -8.219 3.268 1.00 43.22 309 ASN A O 1
ATOM 2161 N N . GLN A 1 321 ? 11.005 -7.544 3.248 1.00 44.05 310 GLN A N 1
ATOM 2162 C CA . GLN A 1 321 ? 11.067 -7.393 1.817 1.00 44.66 310 GLN A CA 1
ATOM 2163 C C . GLN A 1 321 ? 11.792 -8.598 1.209 1.00 42.75 310 GLN A C 1
ATOM 2164 O O . GLN A 1 321 ? 12.570 -9.283 1.873 1.00 43.08 310 GLN A O 1
ATOM 2170 N N . ALA A 1 322 ? 11.574 -8.828 -0.077 1.00 37.86 311 ALA A N 1
ATOM 2171 C CA . ALA A 1 322 ? 12.238 -9.944 -0.807 1.00 40.15 311 ALA A CA 1
ATOM 2172 C C . ALA A 1 322 ? 12.510 -9.524 -2.222 1.00 35.27 311 ALA A C 1
ATOM 2173 O O . ALA A 1 322 ? 12.246 -8.400 -2.603 1.00 32.47 311 ALA A O 1
ATOM 2175 N N . GLN A 1 323 ? 13.029 -10.421 -3.024 1.00 38.98 312 GLN A N 1
ATOM 2176 C CA . GLN A 1 323 ? 13.525 -10.019 -4.347 1.00 41.07 312 GLN A CA 1
ATOM 2177 C C . GLN A 1 323 ? 12.371 -9.502 -5.200 1.00 34.90 312 GLN A C 1
ATOM 2178 O O . GLN A 1 323 ? 12.571 -8.568 -5.988 1.00 35.78 312 GLN A O 1
ATOM 2184 N N . GLY A 1 324 ? 11.160 -10.074 -5.046 1.00 32.39 313 GLY A N 1
ATOM 2185 C CA . GLY A 1 324 ? 9.957 -9.556 -5.748 1.00 30.38 313 GLY A CA 1
ATOM 2186 C C . GLY A 1 324 ? 9.477 -10.496 -6.839 1.00 31.49 313 GLY A C 1
ATOM 2187 O O . GLY A 1 324 ? 9.510 -11.714 -6.653 1.00 35.09 313 GLY A O 1
ATOM 2188 N N . PHE A 1 325 ? 9.036 -9.971 -7.980 1.00 27.77 314 PHE A N 1
ATOM 2189 C CA . PHE A 1 325 ? 8.451 -10.839 -8.990 1.00 26.25 314 PHE A CA 1
ATOM 2190 C C . PHE A 1 325 ? 8.812 -10.322 -10.358 1.00 23.91 314 PHE A C 1
ATOM 2191 O O . PHE A 1 325 ? 9.142 -9.175 -10.518 1.00 21.48 314 PHE A O 1
ATOM 2199 N N . ALA A 1 326 ? 8.655 -11.198 -11.316 1.00 23.99 315 ALA A N 1
ATOM 2200 C CA . ALA A 1 326 ? 8.656 -10.846 -12.711 1.00 23.86 315 ALA A CA 1
ATOM 2201 C C . ALA A 1 326 ? 7.475 -11.595 -13.318 1.00 24.47 315 ALA A C 1
ATOM 2202 O O . ALA A 1 326 ? 7.409 -12.839 -13.195 1.00 24.28 315 ALA A O 1
ATOM 2204 N N . VAL A 1 327 ? 6.558 -10.823 -13.914 1.00 25.52 316 VAL A N 1
ATOM 2205 C CA . VAL A 1 327 ? 5.410 -11.376 -14.614 1.00 26.12 316 VAL A CA 1
ATOM 2206 C C . VAL A 1 327 ? 5.579 -11.156 -16.079 1.00 25.61 316 VAL A C 1
ATOM 2207 O O . VAL A 1 327 ? 5.883 -10.064 -16.511 1.00 26.45 316 VAL A O 1
ATOM 2211 N N . LEU A 1 328 ? 5.473 -12.220 -16.839 1.00 26.21 317 LEU A N 1
ATOM 2212 C CA . LEU A 1 328 ? 5.553 -12.184 -18.260 1.00 28.81 317 LEU A CA 1
ATOM 2213 C C . LEU A 1 328 ? 4.091 -12.375 -18.757 1.00 29.41 317 LEU A C 1
ATOM 2214 O O . LEU A 1 328 ? 3.442 -13.322 -18.388 1.00 30.08 317 LEU A O 1
ATOM 2219 N N . TYR A 1 329 ? 3.610 -11.476 -19.577 1.00 27.89 318 TYR A N 1
ATOM 2220 C CA . TYR A 1 329 ? 2.339 -11.662 -20.197 1.00 27.93 318 TYR A CA 1
ATOM 2221 C C . TYR A 1 329 ? 2.499 -11.760 -21.690 1.00 29.82 318 TYR A C 1
ATOM 2222 O O . TYR A 1 329 ? 3.396 -11.161 -22.257 1.00 28.81 318 TYR A O 1
ATOM 2231 N N . GLN A 1 330 ? 1.644 -12.568 -22.310 1.00 31.44 319 GLN A N 1
ATOM 2232 C CA . GLN A 1 330 ? 1.609 -12.758 -23.730 1.00 35.70 319 GLN A CA 1
ATOM 2233 C C . GLN A 1 330 ? 0.108 -12.755 -24.135 1.00 35.38 319 GLN A C 1
ATOM 2234 O O . GLN A 1 330 ? -0.648 -13.662 -23.751 1.00 34.39 319 GLN A O 1
ATOM 2240 N N . ALA A 1 331 ? -0.304 -11.705 -24.853 1.00 33.06 320 ALA A N 1
ATOM 2241 C CA . ALA A 1 331 ? -1.665 -11.617 -25.418 1.00 33.44 320 ALA A CA 1
ATOM 2242 C C . ALA A 1 331 ? -1.811 -12.451 -26.676 1.00 36.40 320 ALA A C 1
ATOM 2243 O O . ALA A 1 331 ? -0.845 -12.600 -27.392 1.00 38.60 320 ALA A O 1
ATOM 2245 N N . VAL A 1 332 ? -2.990 -13.019 -26.889 1.00 36.99 321 VAL A N 1
ATOM 2246 C CA . VAL A 1 332 ? -3.279 -13.879 -27.982 1.00 42.28 321 VAL A CA 1
ATOM 2247 C C . VAL A 1 332 ? -4.545 -13.357 -28.629 1.00 44.07 321 VAL A C 1
ATOM 2248 O O . VAL A 1 332 ? -5.561 -13.059 -27.945 1.00 40.39 321 VAL A O 1
ATOM 2252 N N . LYS A 1 333 ? -4.450 -13.247 -29.960 1.00 49.36 322 LYS A N 1
ATOM 2253 C CA . LYS A 1 333 ? -5.540 -12.915 -30.867 1.00 55.61 322 LYS A CA 1
ATOM 2254 C C . LYS A 1 333 ? -6.022 -14.126 -31.673 1.00 59.08 322 LYS A C 1
ATOM 2255 O O . LYS A 1 333 ? -6.831 -14.890 -31.173 1.00 60.07 322 LYS A O 1
#

Radius of gyration: 19.54 Å; Cα contacts (8 Å, |Δi|>4): 799; chains: 1; bounding box: 60×47×38 Å

InterPro domains:
  IPR000001 Kringle [PF00051] (32-114)
  IPR000001 Kringle [PS50070] (31-114)
  IPR000001 Kringle [SM00130] (30-116)
  IPR000001 Kringle [cd00108] (31-114)
  IPR000859 CUB domain [PF00431] (214-318)
  IPR000859 CUB domain [PS01180] (214-321)
  IPR000859 CUB domain [SM00042] (214-321)
  IPR000859 CUB domain [cd00041] (214-320)
  IPR002889 Carbohydrate-binding WSC [PF01822] (120-200)
  IPR002889 Carbohydrate-binding WSC [PS51212] (116-210)
  IPR002889 Carbohydrate-binding WSC [SM00321] (120-210)
  IPR013806 Kringle-like fold [SSF57440] (30-126)
  IPR017076 Kremen [PIRSF036961] (8-473)
  IPR018056 Kringle, conserved site [PS00021] (83-95)
  IPR035914 Spermadhesin, CUB domain superfamily [G3DSA:2.60.120.290] (210-327)
  IPR035914 Spermadhesin, CUB domain superfamily [SSF49854] (214-321)
  IPR038178 Kringle superfamily [G3DSA:2.40.20.10] (30-112)
  IPR051836 Kremen receptor [PTHR24269] (31-436)

GO terms:
  GO:0005515 protein binding (F, IPI)
  GO:0016020 membrane (C, TAS)
  GO:0007154 cell communication (P, TAS)

Organism: Homo sapiens (NCBI:txid9606)

CATH classification: 2.40.20.10

Sequence (288 aa):
PECFTANGADYRGTQNWTALQGGKPCLFWNETFQHPYNTLKYPNGEGGLGEHNYCRNPDGDVSPWCYVGVYWKYCEIPACQMPGNLGCYKDHGNPPPLTGTSKTSNKLTIQTCISFCRSQRFKFAGMESGYACFCGNNPDYWKYGEAASTECNSVCFGDHTQPCGGDGRIILFDTLVGACGGNYSAMSSVVYSPDFPDTYATGRVCYWTIRVPGASHIHFSFPLFDIRDSADMVELLDGYTHRVLARFHGRSRPPLSFNVSLDFVILYFFSDRINQAQGFAVLYQAVK

Secondary structure (DSSP, 8-state):
----SSS-TT--S---BS-TTT--BPPPTTS-TTSS-STTT-GGGGGG-SSS---B-TT--SS-EEE----EEE---TT---TTEEEEEE--SSS-S--SEEEE-TT--HHHHHHHHHHTT-SEEEEETTTEEEEE--TTTTTT-B--GGGGBPEETTEEEEE-BBTTEEEEEETTTT-S-EEE-SSEEEEE-TTTTSPPPTT-EEEEEEE-TT-SEEEEEEEEEE---TTSEEEEEETTT--EEEEEETTBPPPSEEEE--SEEEEEEE--SS----EEEEEEEEE-

B-factor: mean 36.89, std 14.67, range [16.84, 104.23]